Protein AF-A0A8T0B5G5-F1 (afdb_monomer_lite)

InterPro domains:
  IPR004965 Paralemmin [PF03285] (45-216)

Radius of gyration: 37.58 Å; chains: 1; bounding box: 89×84×124 Å

Foldseek 3Di:
DVVVVVVVVVVVVVVVVVVVVVVVVVVVVVVVVVVVVVVVVVVVVVVVVVVVVVVVVVVVVVVVVVVVVVVVVVVVVVVVVVVVVVPPDDPPPPPDDDDDDDDDDPPPPPDDDDDDDDDDPVVPPQDQKDKDWDWDQDPVVRDIATPAIDIDGRVVQVVAFDFQDDPPVDTDTHGDDPPDDDDPPPDHRDDPVNVVVSVCNHCVVVPPPPDDDDDDDDPDDPPDPDPDDDDDDPDDDDDDDDDDDDDDDDDDDDDDDDDDDDDDDD

pLDDT: mean 71.26, std 25.73, range [28.25, 98.62]

Secondary structure (DSSP, 8-state):
-HHHHHHHHHHHHHHHHHHHHHHHHHHHHHHHHHHHHHHHHHHHHHHHHHHHHHHHHHHHHHHHHHHHHHHHHHHHHHHHHHHHHGGG---------------------------------------SEEEEEEEEE-TTT--EEEEEEEEEEHHHHHHHEEEEEE-SS-EEEEEPPTT----TT-SPPPPHHHHHHHHHHHHHTTSS---S------------S---S-------------------------------------

Structure (mmCIF, N/CA/C/O backbone):
data_AF-A0A8T0B5G5-F1
#
_entry.id   AF-A0A8T0B5G5-F1
#
loop_
_atom_site.group_PDB
_atom_site.id
_atom_site.type_symbol
_atom_site.label_atom_id
_atom_site.label_alt_id
_atom_site.label_comp_id
_atom_site.label_asym_id
_atom_site.label_entity_id
_atom_site.label_seq_id
_atom_site.pdbx_PDB_ins_code
_atom_site.Cartn_x
_atom_site.Cartn_y
_atom_site.Cartn_z
_atom_site.occupancy
_atom_site.B_iso_or_equiv
_atom_site.auth_seq_id
_atom_site.auth_comp_id
_atom_site.auth_asym_id
_atom_site.auth_atom_id
_atom_site.pdbx_PDB_model_num
ATOM 1 N N . MET A 1 1 ? 42.776 5.129 -59.970 1.00 64.88 1 MET A N 1
ATOM 2 C CA . MET A 1 1 ? 41.960 6.334 -59.690 1.00 64.88 1 MET A CA 1
ATOM 3 C C . MET A 1 1 ? 40.662 5.960 -58.976 1.00 64.88 1 MET A C 1
ATOM 5 O O . MET A 1 1 ? 40.278 6.654 -58.053 1.00 64.88 1 MET A O 1
ATOM 9 N N . GLU A 1 2 ? 40.026 4.843 -59.334 1.00 85.31 2 GLU A N 1
ATOM 10 C CA . GLU A 1 2 ? 38.771 4.384 -58.715 1.00 85.31 2 GLU A CA 1
ATOM 11 C C . GLU A 1 2 ? 38.954 3.794 -57.298 1.00 85.31 2 GLU A C 1
ATOM 13 O O . GLU A 1 2 ? 38.209 4.125 -56.380 1.00 85.31 2 GLU A O 1
ATOM 18 N N . GLU A 1 3 ? 40.020 3.017 -57.064 1.00 90.75 3 GLU A N 1
ATOM 19 C CA . GLU A 1 3 ? 40.318 2.427 -55.743 1.00 90.75 3 GLU A CA 1
ATOM 20 C C . GLU A 1 3 ? 40.569 3.471 -54.639 1.00 90.75 3 GLU A C 1
ATOM 22 O O . GLU A 1 3 ? 40.224 3.259 -53.475 1.00 90.75 3 GLU A O 1
ATOM 27 N N . THR A 1 4 ? 41.155 4.618 -54.991 1.00 92.44 4 THR A N 1
ATOM 28 C CA . THR A 1 4 ? 41.458 5.698 -54.042 1.00 92.44 4 THR A CA 1
ATOM 29 C C . THR A 1 4 ? 40.204 6.445 -53.590 1.00 92.44 4 THR A C 1
ATOM 31 O O . THR A 1 4 ? 40.112 6.823 -52.422 1.00 92.44 4 THR A O 1
ATOM 34 N N . GLU A 1 5 ? 39.218 6.612 -54.476 1.00 94.06 5 GLU A N 1
ATOM 35 C CA . GLU A 1 5 ? 37.923 7.212 -54.123 1.00 94.06 5 GLU A CA 1
ATOM 36 C C . GLU A 1 5 ? 37.098 6.264 -53.247 1.00 94.06 5 GLU A C 1
ATOM 38 O O . GLU A 1 5 ? 36.570 6.684 -52.215 1.00 94.06 5 GLU A O 1
ATOM 43 N N . LEU A 1 6 ? 37.095 4.965 -53.568 1.00 95.81 6 LEU A N 1
ATOM 44 C CA . LEU A 1 6 ? 36.444 3.948 -52.738 1.00 95.81 6 LEU A CA 1
ATOM 45 C C . LEU A 1 6 ? 37.025 3.913 -51.313 1.00 95.81 6 LEU A C 1
ATOM 47 O O . LEU A 1 6 ? 36.293 3.805 -50.325 1.00 95.81 6 LEU A O 1
ATOM 51 N N . LEU A 1 7 ? 38.351 4.027 -51.180 1.00 96.00 7 LEU A N 1
ATOM 52 C CA . LEU A 1 7 ? 39.010 4.075 -49.874 1.00 96.00 7 LEU A CA 1
ATOM 53 C C . LEU A 1 7 ? 38.595 5.317 -49.070 1.00 96.00 7 LEU A C 1
ATOM 55 O O . LEU A 1 7 ? 38.336 5.217 -47.867 1.00 96.00 7 LEU A O 1
ATOM 59 N N . LYS A 1 8 ? 38.502 6.476 -49.728 1.00 95.69 8 LYS A N 1
ATOM 60 C CA . LYS A 1 8 ? 38.075 7.741 -49.115 1.00 95.69 8 LYS A CA 1
ATOM 61 C C . LYS A 1 8 ? 36.625 7.674 -48.635 1.00 95.69 8 LYS A C 1
ATOM 63 O O . LYS A 1 8 ? 36.342 8.062 -47.500 1.00 95.69 8 LYS A O 1
ATOM 68 N N . GLU A 1 9 ? 35.730 7.114 -49.444 1.00 96.69 9 GLU A N 1
ATOM 69 C CA . GLU A 1 9 ? 34.332 6.887 -49.069 1.00 96.69 9 GLU A CA 1
ATOM 70 C C . GLU A 1 9 ? 34.219 5.936 -47.868 1.00 96.69 9 GLU A C 1
ATOM 72 O O . GLU A 1 9 ? 33.521 6.232 -46.893 1.00 96.69 9 GLU A O 1
ATOM 77 N N . ARG A 1 10 ? 34.979 4.832 -47.866 1.00 97.19 10 ARG A N 1
ATOM 78 C CA . ARG A 1 10 ? 35.005 3.883 -46.743 1.00 97.19 10 ARG A CA 1
ATOM 79 C C . ARG A 1 10 ? 35.494 4.532 -45.446 1.00 97.19 10 ARG A C 1
ATOM 81 O O . ARG A 1 10 ? 34.918 4.281 -44.386 1.00 97.19 10 ARG A O 1
ATOM 88 N N . LEU A 1 11 ? 36.537 5.360 -45.505 1.00 97.50 11 LEU A N 1
ATOM 89 C CA . LEU A 1 11 ? 37.038 6.096 -44.339 1.00 97.50 11 LEU A CA 1
ATOM 90 C C . LEU A 1 11 ? 36.003 7.100 -43.815 1.00 97.50 11 LEU A C 1
ATOM 92 O O . LEU A 1 11 ? 35.791 7.192 -42.600 1.00 97.50 11 LEU A O 1
ATOM 96 N N . GLN A 1 12 ? 35.305 7.794 -44.715 1.00 97.56 12 GLN A N 1
ATOM 97 C CA . GLN A 1 12 ? 34.210 8.685 -44.342 1.00 97.56 12 GLN A CA 1
ATOM 98 C C . GLN A 1 12 ? 33.063 7.914 -43.673 1.00 97.56 12 GLN A C 1
ATOM 100 O O . GLN A 1 12 ? 32.570 8.333 -42.624 1.00 97.56 12 GLN A O 1
ATOM 105 N N . ALA A 1 13 ? 32.680 6.754 -44.212 1.00 97.88 13 ALA A N 1
ATOM 106 C CA . ALA A 1 13 ? 31.645 5.899 -43.637 1.00 97.88 13 ALA A CA 1
ATOM 107 C C . ALA A 1 13 ? 32.022 5.389 -42.235 1.00 97.88 13 ALA A C 1
ATOM 109 O O . ALA A 1 13 ? 31.185 5.395 -41.332 1.00 97.88 13 ALA A O 1
ATOM 110 N N . ILE A 1 14 ? 33.285 5.003 -42.015 1.00 97.88 14 ILE A N 1
ATOM 111 C CA . ILE A 1 14 ? 33.788 4.600 -40.689 1.00 97.88 14 ILE A CA 1
ATOM 112 C C . ILE A 1 14 ? 33.706 5.767 -39.700 1.00 97.88 14 ILE A C 1
ATOM 114 O O . ILE A 1 14 ? 33.282 5.579 -38.559 1.00 97.88 14 ILE A O 1
ATOM 118 N N . THR A 1 15 ? 34.078 6.968 -40.138 1.00 97.88 15 THR A N 1
ATOM 119 C CA . THR A 1 15 ? 34.041 8.176 -39.304 1.00 97.88 15 THR A CA 1
ATOM 120 C C . THR A 1 15 ? 32.605 8.533 -38.922 1.00 97.88 15 THR A C 1
ATOM 122 O O . THR A 1 15 ? 32.304 8.708 -37.742 1.00 97.88 15 THR A O 1
ATOM 125 N N . ASN A 1 16 ? 31.690 8.537 -39.896 1.00 97.94 16 ASN A N 1
ATOM 126 C CA . ASN A 1 16 ? 30.264 8.769 -39.663 1.00 97.94 16 ASN A CA 1
ATOM 127 C C . ASN A 1 16 ? 29.670 7.710 -38.723 1.00 97.94 16 ASN A C 1
ATOM 129 O O . ASN A 1 16 ? 28.929 8.047 -37.801 1.00 97.94 16 ASN A O 1
ATOM 133 N N . LYS A 1 17 ? 30.034 6.433 -38.907 1.00 98.06 17 LYS A N 1
ATOM 134 C CA . LYS A 1 17 ? 29.593 5.337 -38.036 1.00 98.06 17 LYS A CA 1
ATOM 135 C C . LYS A 1 17 ? 30.042 5.542 -36.589 1.00 98.06 17 LYS A C 1
ATOM 137 O O . LYS A 1 17 ? 29.235 5.334 -35.688 1.00 98.06 17 LYS A O 1
ATOM 142 N N . ARG A 1 18 ? 31.295 5.954 -36.360 1.00 97.62 18 ARG A N 1
ATOM 143 C CA . ARG A 1 18 ? 31.808 6.248 -35.009 1.00 97.62 18 ARG A CA 1
ATOM 144 C C . ARG A 1 18 ? 31.048 7.397 -34.358 1.00 97.62 18 ARG A C 1
ATOM 146 O O . ARG A 1 18 ? 30.589 7.245 -33.234 1.00 97.62 18 ARG A O 1
ATOM 153 N N . LYS A 1 19 ? 30.820 8.483 -35.099 1.00 98.00 19 LYS A N 1
ATOM 154 C CA . LYS A 1 19 ? 30.051 9.631 -34.605 1.00 98.00 19 LYS A CA 1
ATOM 155 C C . LYS A 1 19 ? 28.630 9.236 -34.186 1.00 98.00 19 LYS A C 1
ATOM 157 O O . LYS A 1 19 ? 28.195 9.570 -33.094 1.00 98.00 19 LYS A O 1
ATOM 162 N N . ILE A 1 20 ? 27.938 8.443 -35.010 1.00 98.06 20 ILE A N 1
ATOM 163 C CA . ILE A 1 20 ? 26.598 7.933 -34.675 1.00 98.06 20 ILE A CA 1
ATOM 164 C C . ILE A 1 20 ? 26.636 7.057 -33.413 1.00 98.06 20 ILE A C 1
ATOM 166 O O . ILE A 1 20 ? 25.729 7.127 -32.587 1.00 98.06 20 ILE A O 1
ATOM 170 N N . GLN A 1 21 ? 27.666 6.222 -33.247 1.00 97.75 21 GLN A N 1
ATOM 171 C CA . GLN A 1 21 ? 27.813 5.388 -32.051 1.00 97.75 21 GLN A CA 1
ATOM 172 C C . GLN A 1 21 ? 28.027 6.222 -30.782 1.00 97.75 21 GLN A C 1
ATOM 174 O O . GLN A 1 21 ? 27.406 5.918 -29.763 1.00 97.75 21 GLN A O 1
ATOM 179 N N . GLU A 1 22 ? 28.849 7.270 -30.848 1.00 97.62 22 GLU A N 1
ATOM 180 C CA . GLU A 1 22 ? 29.051 8.217 -29.745 1.00 97.62 22 GLU A CA 1
ATOM 181 C C . GLU A 1 22 ? 27.753 8.957 -29.400 1.00 97.62 22 GLU A C 1
ATOM 183 O O . GLU A 1 22 ? 27.360 8.982 -28.235 1.00 97.62 22 GLU A O 1
ATOM 188 N N . ASP A 1 23 ? 27.024 9.454 -30.403 1.00 98.00 23 ASP A N 1
ATOM 189 C CA . ASP A 1 23 ? 25.736 10.128 -30.197 1.00 98.00 23 ASP A CA 1
ATOM 190 C C . ASP A 1 23 ? 24.706 9.200 -29.526 1.00 98.00 23 ASP A C 1
ATOM 192 O O . ASP A 1 23 ? 23.961 9.621 -28.637 1.00 98.00 23 ASP A O 1
ATOM 196 N N . ILE A 1 24 ? 24.659 7.921 -29.918 1.00 98.19 24 ILE A N 1
ATOM 197 C CA . ILE A 1 24 ? 23.782 6.921 -29.287 1.00 98.19 24 ILE A CA 1
ATOM 198 C C . ILE A 1 24 ? 24.197 6.674 -27.834 1.00 98.19 24 ILE A C 1
ATOM 200 O O . ILE A 1 24 ? 23.328 6.589 -26.964 1.00 98.19 24 ILE A O 1
ATOM 204 N N . ALA A 1 25 ? 25.496 6.537 -27.559 1.00 98.00 25 ALA A N 1
ATOM 205 C CA . ALA A 1 25 ? 25.998 6.308 -26.207 1.00 98.00 25 ALA A CA 1
ATOM 206 C C . ALA A 1 25 ? 25.702 7.502 -25.287 1.00 98.00 25 ALA A C 1
ATOM 208 O O . ALA A 1 25 ? 25.183 7.303 -24.187 1.00 98.00 25 ALA A O 1
ATOM 209 N N . SER A 1 26 ? 25.934 8.729 -25.761 1.00 98.25 26 SER A N 1
ATOM 210 C CA . SER A 1 26 ? 25.613 9.950 -25.017 1.00 98.25 26 SER A CA 1
ATOM 211 C C . SER A 1 26 ? 24.118 10.066 -24.724 1.00 98.25 26 SER A C 1
ATOM 213 O O . SER A 1 26 ? 23.745 10.308 -23.578 1.00 98.25 26 SER A O 1
ATOM 215 N N . LYS A 1 27 ? 23.246 9.804 -25.709 1.00 98.38 27 LYS A N 1
ATOM 216 C CA . LYS A 1 27 ? 21.785 9.825 -25.495 1.00 98.38 27 LYS A CA 1
ATOM 217 C C . LYS A 1 27 ? 21.315 8.770 -24.496 1.00 98.38 27 LYS A C 1
ATOM 219 O O . LYS A 1 27 ? 20.414 9.034 -23.709 1.00 98.38 27 LYS A O 1
ATOM 224 N N . ARG A 1 28 ? 21.907 7.571 -24.511 1.00 98.00 28 ARG A N 1
ATOM 225 C CA . ARG A 1 28 ? 21.587 6.523 -23.523 1.00 98.00 28 ARG A CA 1
ATOM 226 C C . ARG A 1 28 ? 21.937 6.971 -22.108 1.00 98.00 28 ARG A C 1
ATOM 228 O O . ARG A 1 28 ? 21.103 6.854 -21.219 1.00 98.00 28 ARG A O 1
ATOM 235 N N . LEU A 1 29 ? 23.128 7.539 -21.928 1.00 98.25 29 LEU A N 1
ATOM 236 C CA . LEU A 1 29 ? 23.566 8.063 -20.637 1.00 98.25 29 LEU A CA 1
ATOM 237 C C . LEU A 1 29 ? 22.660 9.201 -20.139 1.00 98.25 29 LEU A C 1
ATOM 239 O O . LEU A 1 29 ? 22.362 9.286 -18.949 1.00 98.25 29 LEU A O 1
ATOM 243 N N . GLU A 1 30 ? 22.216 10.077 -21.039 1.00 98.31 30 GLU A N 1
ATOM 244 C CA . GLU A 1 30 ? 21.277 11.153 -20.716 1.00 98.31 30 GLU A CA 1
ATOM 245 C C . GLU A 1 30 ? 19.929 10.603 -20.228 1.00 98.31 30 GLU A C 1
ATOM 247 O O . GLU A 1 30 ? 19.476 10.983 -19.148 1.00 98.31 30 GLU A O 1
ATOM 252 N N . ILE A 1 31 ? 19.352 9.635 -20.948 1.00 98.44 31 ILE A N 1
ATOM 253 C CA . ILE A 1 31 ? 18.102 8.963 -20.557 1.00 98.44 31 ILE A CA 1
ATOM 254 C C . ILE A 1 31 ? 18.236 8.299 -19.181 1.00 98.44 31 ILE A C 1
ATOM 256 O O . ILE A 1 31 ? 17.345 8.435 -18.340 1.00 98.44 31 ILE A O 1
ATOM 260 N N . ASP A 1 32 ? 19.342 7.599 -18.926 1.00 98.00 32 ASP A N 1
ATOM 261 C CA . ASP A 1 32 ? 19.572 6.933 -17.642 1.00 98.00 32 ASP A CA 1
ATOM 262 C C . ASP A 1 32 ? 19.671 7.947 -16.489 1.00 98.00 32 ASP A C 1
ATOM 264 O O . ASP A 1 32 ? 19.087 7.741 -15.420 1.00 98.00 32 ASP A O 1
ATOM 268 N N . ASN A 1 33 ? 20.332 9.085 -16.720 1.00 98.25 33 ASN A N 1
ATOM 269 C CA . ASN A 1 33 ? 20.415 10.174 -15.747 1.00 98.25 33 ASN A CA 1
ATOM 270 C C . ASN A 1 33 ? 19.055 10.829 -15.478 1.00 98.25 33 ASN A C 1
ATOM 272 O O . ASN A 1 33 ? 18.728 11.119 -14.325 1.00 98.25 33 ASN A O 1
ATOM 276 N N . GLU A 1 34 ? 18.251 11.078 -16.511 1.00 98.44 34 GLU A N 1
ATOM 277 C CA . GLU A 1 34 ? 16.899 11.621 -16.347 1.00 98.44 34 GLU A CA 1
ATOM 278 C C . GLU A 1 34 ? 15.993 10.652 -15.592 1.00 98.44 34 GLU A C 1
ATOM 280 O O . GLU A 1 34 ? 15.292 11.054 -14.660 1.00 98.44 34 GLU A O 1
ATOM 285 N N . LYS A 1 35 ? 16.061 9.361 -15.925 1.00 98.25 35 LYS A N 1
ATOM 286 C CA . LYS A 1 35 ? 15.318 8.312 -15.227 1.00 98.25 35 LYS A CA 1
ATOM 287 C C . LYS A 1 35 ? 15.688 8.255 -13.746 1.00 98.25 35 LYS A C 1
ATOM 289 O O . LYS A 1 35 ? 14.794 8.182 -12.901 1.00 98.25 35 LYS A O 1
ATOM 294 N N . LEU A 1 36 ? 16.979 8.341 -13.423 1.00 98.44 36 LEU A N 1
ATOM 295 C CA . LEU A 1 36 ? 17.449 8.388 -12.039 1.00 98.44 36 LEU A CA 1
ATOM 296 C C . LEU A 1 36 ? 16.927 9.631 -11.304 1.00 98.44 36 LEU A C 1
ATOM 298 O O . LEU A 1 36 ? 16.430 9.515 -10.185 1.00 98.44 36 LEU A O 1
ATOM 302 N N . LYS A 1 37 ? 16.975 10.810 -11.935 1.00 98.44 37 LYS A N 1
ATOM 303 C CA . LYS A 1 37 ? 16.438 12.054 -11.353 1.00 98.44 37 LYS A CA 1
ATOM 304 C C . LYS A 1 37 ? 14.936 11.964 -11.089 1.00 98.44 37 LYS A C 1
ATOM 306 O O . LYS A 1 37 ? 14.476 12.390 -10.032 1.00 98.44 37 LYS A O 1
ATOM 311 N N . LEU A 1 38 ? 14.167 11.407 -12.026 1.00 98.44 38 LEU A N 1
ATOM 312 C CA . LEU A 1 38 ? 12.726 11.210 -11.853 1.00 98.44 38 LEU A CA 1
ATOM 313 C C . LEU A 1 38 ? 12.425 10.268 -10.685 1.00 98.44 38 LEU A C 1
ATOM 315 O O . LEU A 1 38 ? 11.533 10.562 -9.890 1.00 98.44 38 LEU A O 1
ATOM 319 N N . GLN A 1 39 ? 13.192 9.184 -10.549 1.00 98.38 39 GLN A N 1
ATOM 320 C CA . GLN A 1 39 ? 13.061 8.268 -9.418 1.00 98.38 39 GLN A CA 1
ATOM 321 C C . GLN A 1 39 ? 13.355 8.979 -8.090 1.00 98.38 39 GLN A C 1
ATOM 323 O O . GLN A 1 39 ? 12.521 8.954 -7.192 1.00 98.38 39 GLN A O 1
ATOM 328 N N . GLN A 1 40 ? 14.468 9.713 -8.001 1.00 98.44 40 GLN A N 1
ATOM 329 C CA . GLN A 1 40 ? 14.822 10.483 -6.803 1.00 98.44 40 GLN A CA 1
ATOM 330 C C . GLN A 1 40 ? 13.748 11.512 -6.423 1.00 98.44 40 GLN A C 1
ATOM 332 O O . GLN A 1 40 ? 13.454 11.702 -5.245 1.00 98.44 40 GLN A O 1
ATOM 337 N N . LEU A 1 41 ? 13.143 12.183 -7.409 1.00 98.56 41 LEU A N 1
ATOM 338 C CA . LEU A 1 41 ? 12.051 13.126 -7.164 1.00 98.56 41 LEU A CA 1
ATOM 339 C C . LEU A 1 41 ? 10.784 12.436 -6.659 1.00 98.56 41 LEU A C 1
ATOM 341 O O . LEU A 1 41 ? 10.087 13.004 -5.816 1.00 98.56 41 LEU A O 1
ATOM 345 N N . LYS A 1 42 ? 10.470 11.245 -7.176 1.00 98.56 42 LYS A N 1
ATOM 346 C CA . LYS A 1 42 ? 9.339 10.443 -6.705 1.00 98.56 42 LYS A CA 1
ATOM 347 C C . LYS A 1 42 ? 9.552 10.035 -5.248 1.00 98.56 42 LYS A C 1
ATOM 349 O O . LYS A 1 42 ? 8.699 10.345 -4.419 1.00 98.56 42 LYS A O 1
ATOM 354 N N . ASP A 1 43 ? 10.705 9.447 -4.946 1.00 98.38 43 ASP A N 1
ATOM 355 C CA . ASP A 1 43 ? 11.045 8.975 -3.600 1.00 98.38 43 ASP A CA 1
ATOM 356 C C . ASP A 1 43 ? 11.051 10.142 -2.605 1.00 98.38 43 ASP A C 1
ATOM 358 O O . ASP A 1 43 ? 10.485 10.050 -1.520 1.00 98.38 43 ASP A O 1
ATOM 362 N N . ARG A 1 44 ? 11.593 11.302 -3.001 1.00 98.31 44 ARG A N 1
ATOM 363 C CA . ARG A 1 44 ? 11.586 12.509 -2.163 1.00 98.31 44 ARG A CA 1
ATOM 364 C C . ARG A 1 44 ? 10.174 12.986 -1.814 1.00 98.31 44 ARG A C 1
ATOM 366 O O . ARG A 1 44 ? 9.941 13.390 -0.679 1.00 98.31 44 ARG A O 1
ATOM 373 N N . LYS A 1 45 ? 9.243 12.962 -2.773 1.00 98.44 45 LYS A N 1
ATOM 374 C CA . LYS A 1 45 ? 7.843 13.349 -2.527 1.00 98.44 45 LYS A CA 1
ATOM 375 C C . LYS A 1 45 ? 7.119 12.349 -1.630 1.00 98.44 45 LYS A C 1
ATOM 377 O O . LYS A 1 45 ? 6.274 12.757 -0.839 1.00 98.44 45 LYS A O 1
ATOM 382 N N . GLU A 1 46 ? 7.426 11.065 -1.778 1.00 98.44 46 GLU A N 1
ATOM 383 C CA . GLU A 1 46 ? 6.877 10.001 -0.936 1.00 98.44 46 GLU A CA 1
ATOM 384 C C . GLU A 1 46 ? 7.352 10.150 0.512 1.00 98.44 46 GLU A C 1
ATOM 386 O O . GLU A 1 46 ? 6.522 10.185 1.417 1.00 98.44 46 GLU A O 1
ATOM 391 N N . ILE A 1 47 ? 8.654 10.372 0.721 1.00 98.50 47 ILE A N 1
ATOM 392 C CA . ILE A 1 47 ? 9.229 10.655 2.044 1.00 98.50 47 ILE A CA 1
ATOM 393 C C . ILE A 1 47 ? 8.552 11.874 2.681 1.00 98.50 47 ILE A C 1
ATOM 395 O O . ILE A 1 47 ? 8.066 11.785 3.802 1.00 98.50 47 ILE A O 1
ATOM 399 N N . GLU A 1 48 ? 8.433 12.989 1.954 1.00 98.50 48 GLU A N 1
ATOM 400 C CA . GLU A 1 48 ? 7.784 14.204 2.470 1.00 98.50 48 GLU A CA 1
ATOM 401 C C . GLU A 1 48 ? 6.303 13.978 2.837 1.00 98.50 48 GLU A C 1
ATOM 403 O O . GLU A 1 48 ? 5.767 14.616 3.746 1.00 98.50 48 GLU A O 1
ATOM 408 N N . ALA A 1 49 ? 5.605 13.091 2.121 1.00 98.56 49 ALA A N 1
ATOM 409 C CA . ALA A 1 49 ? 4.233 12.726 2.454 1.00 98.56 49 ALA A CA 1
ATOM 410 C C . ALA A 1 49 ? 4.156 11.908 3.747 1.00 98.56 49 ALA A C 1
ATOM 412 O O . ALA A 1 49 ? 3.337 12.240 4.606 1.00 98.56 49 ALA A O 1
ATOM 413 N N . LEU A 1 50 ? 5.032 10.913 3.897 1.00 98.62 50 LEU A N 1
ATOM 414 C CA . LEU A 1 50 ? 5.122 10.083 5.098 1.00 98.62 50 LEU A CA 1
ATOM 415 C C . LEU A 1 50 ? 5.517 10.910 6.326 1.00 98.62 50 LEU A C 1
ATOM 417 O O . LEU A 1 50 ? 4.877 10.804 7.364 1.00 98.62 50 LEU A O 1
ATOM 421 N N . GLU A 1 51 ? 6.487 11.817 6.204 1.00 98.12 51 GLU A N 1
ATOM 422 C CA . GLU A 1 51 ? 6.892 12.712 7.299 1.00 98.12 51 GLU A CA 1
ATOM 423 C C . GLU A 1 51 ? 5.731 13.591 7.799 1.00 98.12 51 GLU A C 1
ATOM 425 O O . GLU A 1 51 ? 5.590 13.840 8.999 1.00 98.12 51 GLU A O 1
ATOM 430 N N . ARG A 1 52 ? 4.862 14.053 6.888 1.00 98.56 52 ARG A N 1
ATOM 431 C CA . ARG A 1 52 ? 3.648 14.796 7.258 1.00 98.56 52 ARG A CA 1
ATOM 432 C C . ARG A 1 52 ? 2.615 13.916 7.954 1.00 98.56 52 ARG A C 1
ATOM 434 O O . ARG A 1 52 ? 1.938 14.397 8.863 1.00 98.56 52 ARG A O 1
ATOM 441 N N . GLU A 1 53 ? 2.466 12.671 7.519 1.00 98.38 53 GLU A N 1
ATOM 442 C CA . GLU A 1 53 ? 1.558 11.709 8.142 1.00 98.38 53 GLU A CA 1
ATOM 443 C C . GLU A 1 53 ? 2.014 11.353 9.562 1.00 98.38 53 GLU A C 1
ATOM 445 O O . GLU A 1 53 ? 1.218 11.475 10.493 1.00 98.38 53 GLU A O 1
ATOM 450 N N . GLU A 1 54 ? 3.301 11.057 9.754 1.00 97.88 54 GLU A N 1
ATOM 451 C CA . GLU A 1 54 ? 3.927 10.810 11.062 1.00 97.88 54 GLU A CA 1
ATOM 452 C C . GLU A 1 54 ? 3.695 11.969 12.041 1.00 97.88 54 GLU A C 1
ATOM 454 O O . GLU A 1 54 ? 3.286 11.770 13.188 1.00 97.88 54 GLU A O 1
ATOM 459 N N . LEU A 1 55 ? 3.864 13.214 11.581 1.00 98.12 55 LEU A N 1
ATOM 460 C CA . LEU A 1 55 ? 3.577 14.396 12.400 1.00 98.12 55 LEU A CA 1
ATOM 461 C C . LEU A 1 55 ? 2.105 14.454 12.844 1.00 98.12 55 LEU A C 1
ATOM 463 O O . LEU A 1 55 ? 1.790 14.845 13.975 1.00 98.12 55 LEU A O 1
ATOM 467 N N . ASN A 1 56 ? 1.190 14.075 11.954 1.00 98.00 56 ASN A N 1
ATOM 468 C CA . ASN A 1 56 ? -0.240 14.086 12.228 1.00 98.00 56 ASN A CA 1
ATOM 469 C C . ASN A 1 56 ? -0.629 12.966 13.208 1.00 98.00 56 ASN A C 1
ATOM 471 O O . ASN A 1 56 ? -1.406 13.198 14.139 1.00 98.00 56 ASN A O 1
ATOM 475 N N . ILE A 1 57 ? -0.032 11.780 13.048 1.00 98.38 57 ILE A N 1
ATOM 476 C CA . ILE A 1 57 ? -0.173 10.651 13.975 1.00 98.38 57 ILE A CA 1
ATOM 477 C C . ILE A 1 57 ? 0.327 11.051 15.362 1.00 98.38 57 ILE A C 1
ATOM 479 O O . ILE A 1 57 ? -0.423 10.908 16.325 1.00 98.38 57 ILE A O 1
ATOM 483 N N . SER A 1 58 ? 1.522 11.638 15.467 1.00 98.12 58 SER A N 1
ATOM 484 C CA . SER A 1 58 ? 2.087 12.091 16.746 1.00 98.12 58 SER A CA 1
ATOM 485 C C . SER A 1 58 ? 1.197 13.133 17.439 1.00 98.12 58 SER A C 1
ATOM 487 O O . SER A 1 58 ? 0.978 13.086 18.652 1.00 98.12 58 SER A O 1
ATOM 489 N N . THR A 1 59 ? 0.597 14.043 16.665 1.00 98.25 59 THR A N 1
ATOM 490 C CA . THR A 1 59 ? -0.375 15.013 17.192 1.00 98.25 59 THR A CA 1
ATOM 491 C C . THR A 1 59 ? -1.614 14.311 17.756 1.00 98.25 59 THR A C 1
ATOM 493 O O . THR A 1 59 ? -2.063 14.624 18.863 1.00 98.25 59 THR A O 1
ATOM 496 N N . ASN A 1 60 ? -2.165 13.343 17.019 1.00 98.06 60 ASN A N 1
ATOM 497 C CA . ASN A 1 60 ? -3.329 12.573 17.453 1.00 98.06 60 ASN A CA 1
ATOM 498 C C . ASN A 1 60 ? -3.025 11.707 18.687 1.00 98.06 60 ASN A C 1
ATOM 500 O O . ASN A 1 60 ? -3.810 11.682 19.635 1.00 98.06 60 ASN A O 1
ATOM 504 N N . GLU A 1 61 ? -1.867 11.054 18.715 1.00 98.00 61 GLU A N 1
ATOM 505 C CA . GLU A 1 61 ? -1.385 10.288 19.862 1.00 98.00 61 GLU A CA 1
ATOM 506 C C . GLU A 1 61 ? -1.327 11.165 21.118 1.00 98.00 61 GLU A C 1
ATOM 508 O O . GLU A 1 61 ? -1.886 10.801 22.156 1.00 98.00 61 GLU A O 1
ATOM 513 N N . GLY A 1 62 ? -0.761 12.371 21.014 1.00 97.75 62 GLY A N 1
ATOM 514 C CA . GLY A 1 62 ? -0.734 13.330 22.118 1.00 97.75 62 GLY A CA 1
ATOM 515 C C . GLY A 1 62 ? -2.130 13.690 22.645 1.00 97.75 62 GLY A C 1
ATOM 516 O O . GLY A 1 62 ? -2.334 13.777 23.860 1.00 97.75 62 GLY A O 1
ATOM 517 N N . LEU A 1 63 ? -3.120 13.847 21.759 1.00 98.19 63 LEU A N 1
ATOM 518 C CA . LEU A 1 63 ? -4.512 14.100 22.151 1.00 98.19 63 LEU A CA 1
ATOM 519 C C . LEU A 1 63 ? -5.145 12.899 22.861 1.00 98.19 63 LEU A C 1
ATOM 521 O O . LEU A 1 63 ? -5.860 13.081 23.853 1.00 98.19 63 LEU A O 1
ATOM 525 N N . ILE A 1 64 ? -4.886 11.682 22.380 1.00 98.19 64 ILE A N 1
ATOM 526 C CA . ILE A 1 64 ? -5.365 10.445 23.006 1.00 98.19 64 ILE A CA 1
ATOM 527 C C . ILE A 1 64 ? -4.750 10.302 24.401 1.00 98.19 64 ILE A C 1
ATOM 529 O O . ILE A 1 64 ? -5.489 10.131 25.371 1.00 98.19 64 ILE A O 1
ATOM 533 N N . LEU A 1 65 ? -3.431 10.471 24.533 1.00 97.94 65 LEU A N 1
ATOM 534 C CA . LEU A 1 65 ? -2.730 10.425 25.820 1.00 97.94 65 LEU A CA 1
ATOM 535 C C . LEU A 1 65 ? -3.265 11.475 26.800 1.00 97.94 65 LEU A C 1
ATOM 537 O O . LEU A 1 65 ? -3.510 11.170 27.970 1.00 97.94 65 LEU A O 1
ATOM 541 N N . HIS A 1 66 ? -3.513 12.701 26.331 1.00 97.69 66 HIS A N 1
ATOM 542 C CA . HIS A 1 66 ? -4.112 13.751 27.154 1.00 97.69 66 HIS A CA 1
ATOM 543 C C . HIS A 1 66 ? -5.507 13.354 27.668 1.00 97.69 66 HIS A C 1
ATOM 545 O O . HIS A 1 66 ? -5.804 13.531 28.853 1.00 97.69 66 HIS A O 1
ATOM 551 N N . ARG A 1 67 ? -6.362 12.794 26.801 1.00 97.25 67 ARG A N 1
ATOM 552 C CA . ARG A 1 67 ? -7.706 12.320 27.178 1.00 97.25 67 ARG A CA 1
ATOM 553 C C . ARG A 1 67 ? -7.646 11.166 28.174 1.00 97.25 67 ARG A C 1
ATOM 555 O O . ARG A 1 67 ? -8.360 11.205 29.173 1.00 97.25 67 ARG A O 1
ATOM 562 N N . LEU A 1 68 ? -6.775 10.184 27.943 1.00 96.88 68 LEU A N 1
ATOM 563 C CA . LEU A 1 68 ? -6.581 9.054 28.854 1.00 96.88 68 LEU A CA 1
ATOM 564 C C . LEU A 1 68 ? -6.140 9.532 30.240 1.00 96.88 68 LEU A C 1
ATOM 566 O O . LEU A 1 68 ? -6.744 9.149 31.240 1.00 96.88 68 LEU A O 1
ATOM 570 N N . LYS A 1 69 ? -5.182 10.463 30.302 1.00 95.56 69 LYS A N 1
ATOM 571 C CA . LYS A 1 69 ? -4.727 11.063 31.563 1.00 95.56 69 LYS A CA 1
ATOM 572 C C . LYS A 1 69 ? -5.834 11.833 32.291 1.00 95.56 69 LYS A C 1
ATOM 574 O O . LYS A 1 69 ? -5.854 11.867 33.520 1.00 95.56 69 LYS A O 1
ATOM 579 N N . ALA A 1 70 ? -6.747 12.476 31.564 1.00 93.75 70 ALA A N 1
ATOM 580 C CA . ALA A 1 70 ? -7.899 13.147 32.166 1.00 93.75 70 ALA A CA 1
ATOM 581 C C . ALA A 1 70 ? -8.905 12.143 32.764 1.00 93.75 70 ALA A C 1
ATOM 583 O O . ALA A 1 70 ? -9.387 12.355 33.877 1.00 93.75 70 ALA A O 1
ATOM 584 N N . ILE A 1 71 ? -9.173 11.032 32.068 1.00 93.94 71 ILE A N 1
ATOM 585 C CA . ILE A 1 71 ? -10.058 9.955 32.549 1.00 93.94 71 ILE A CA 1
ATOM 586 C C . ILE A 1 71 ? -9.455 9.244 33.769 1.00 93.94 71 ILE A C 1
ATOM 588 O O . ILE A 1 71 ? -10.170 8.963 34.732 1.00 93.94 71 ILE A O 1
ATOM 592 N N . GLU A 1 72 ? -8.145 8.992 33.769 1.00 86.88 72 GLU A N 1
ATOM 593 C CA . GLU A 1 72 ? -7.440 8.379 34.900 1.00 86.88 72 GLU A CA 1
ATOM 594 C C . GLU A 1 72 ? -7.557 9.235 36.169 1.00 86.88 72 GLU A C 1
ATOM 596 O O . GLU A 1 72 ? -7.925 8.724 37.227 1.00 86.88 72 GLU A O 1
ATOM 601 N N . LYS A 1 73 ? -7.348 10.555 36.052 1.00 86.06 73 LYS A N 1
ATOM 602 C CA . LYS A 1 73 ? -7.557 11.497 37.164 1.00 86.06 73 LYS A CA 1
ATOM 603 C C . LYS A 1 73 ? -8.993 11.448 37.692 1.00 86.06 73 LYS A C 1
ATOM 605 O O . LYS A 1 73 ? -9.192 11.327 38.894 1.00 86.06 73 LYS A O 1
ATOM 610 N N . SER A 1 74 ? -9.985 11.466 36.800 1.00 90.62 74 SER A N 1
ATOM 611 C CA . SER A 1 74 ? -11.397 11.375 37.194 1.00 90.62 74 SER A CA 1
ATOM 612 C C . SER A 1 74 ? -11.730 10.049 37.886 1.00 90.62 74 SER A C 1
ATOM 614 O O . SER A 1 74 ? -12.535 10.029 38.814 1.00 90.62 74 SER A O 1
ATOM 616 N N . THR A 1 75 ? -11.132 8.940 37.451 1.00 85.56 75 THR A N 1
ATOM 617 C CA . THR A 1 75 ? -11.358 7.622 38.063 1.00 85.56 75 THR A CA 1
ATOM 618 C C . THR A 1 75 ? -10.716 7.548 39.447 1.00 85.56 75 THR A C 1
ATOM 620 O O . THR A 1 75 ? -11.322 7.002 40.367 1.00 85.56 75 THR A O 1
ATOM 623 N N . ALA A 1 76 ? -9.536 8.153 39.628 1.00 86.75 76 ALA A N 1
ATOM 624 C CA . ALA A 1 76 ? -8.901 8.275 40.938 1.00 86.75 76 ALA A CA 1
ATOM 625 C C . ALA A 1 76 ? -9.799 9.023 41.942 1.00 86.75 76 ALA A C 1
ATOM 627 O O . ALA A 1 76 ? -9.931 8.580 43.085 1.00 86.75 76 ALA A O 1
ATOM 628 N N . ASP A 1 77 ? -10.478 10.088 41.504 1.00 86.12 77 ASP A N 1
ATOM 629 C CA . ASP A 1 77 ? -11.431 10.831 42.337 1.00 86.12 77 ASP A CA 1
ATOM 630 C C . ASP A 1 77 ? -12.676 9.999 42.689 1.00 86.12 77 ASP A C 1
ATOM 632 O O . ASP A 1 77 ? -13.113 10.010 43.840 1.00 86.12 77 ASP A O 1
ATOM 636 N N . ILE A 1 78 ? -13.211 9.213 41.744 1.00 86.44 78 ILE A N 1
ATOM 637 C CA . ILE A 1 78 ? -14.332 8.286 41.998 1.00 86.44 78 ILE A CA 1
ATOM 638 C C . ILE A 1 78 ? -13.932 7.209 43.015 1.00 86.44 78 ILE A C 1
ATOM 640 O O . ILE A 1 78 ? -14.667 6.960 43.969 1.00 86.44 78 ILE A O 1
ATOM 644 N N . ILE A 1 79 ? -12.762 6.585 42.843 1.00 85.25 79 ILE A N 1
ATOM 645 C CA . ILE A 1 79 ? -12.240 5.566 43.767 1.00 85.25 79 ILE A CA 1
ATOM 646 C C . ILE A 1 79 ? -12.048 6.168 45.162 1.00 85.25 79 ILE A C 1
ATOM 648 O O . ILE A 1 79 ? -12.417 5.552 46.163 1.00 85.25 79 ILE A O 1
ATOM 652 N N . LYS A 1 80 ? -11.499 7.383 45.242 1.00 89.00 80 LYS A N 1
ATOM 653 C CA . LYS A 1 80 ? -11.320 8.097 46.506 1.00 89.00 80 LYS A CA 1
ATOM 654 C C . LYS A 1 80 ? -12.661 8.388 47.184 1.00 89.00 80 LYS A C 1
ATOM 656 O O . LYS A 1 80 ? -12.823 8.029 48.347 1.00 89.00 80 LYS A O 1
ATOM 661 N N . ALA A 1 81 ? -13.623 8.960 46.462 1.00 84.00 81 ALA A N 1
ATOM 662 C CA . ALA A 1 81 ? -14.950 9.269 46.990 1.00 84.00 81 ALA A CA 1
ATOM 663 C C . ALA A 1 81 ? -15.706 8.007 47.439 1.00 84.00 81 ALA A C 1
ATOM 665 O O . ALA A 1 81 ? -16.369 8.013 48.476 1.00 84.00 81 ALA A O 1
ATOM 666 N N . ALA A 1 82 ? -15.587 6.902 46.700 1.00 83.12 82 ALA A N 1
ATOM 667 C CA . ALA A 1 82 ? -16.157 5.621 47.101 1.00 83.12 82 ALA A CA 1
ATOM 668 C C . ALA A 1 82 ? -15.521 5.121 48.410 1.00 83.12 82 ALA A C 1
ATOM 670 O O . ALA A 1 82 ? -16.230 4.820 49.365 1.00 83.12 82 ALA A O 1
ATOM 671 N N . ASN A 1 83 ? -14.189 5.111 48.497 1.00 80.00 83 ASN A N 1
ATOM 672 C CA . ASN A 1 83 ? -13.470 4.668 49.695 1.00 80.00 83 ASN A CA 1
ATOM 673 C C . ASN A 1 83 ? -13.734 5.552 50.925 1.00 80.00 83 ASN A C 1
ATOM 675 O O . ASN A 1 83 ? -13.714 5.051 52.047 1.00 80.00 83 ASN A O 1
ATOM 679 N N . GLU A 1 84 ? -13.979 6.849 50.740 1.00 78.56 84 GLU A N 1
ATOM 680 C CA . GLU A 1 84 ? -14.409 7.750 51.815 1.00 78.56 84 GLU A CA 1
ATOM 681 C C . GLU A 1 84 ? -15.833 7.425 52.297 1.00 78.56 84 GLU A C 1
ATOM 683 O O . GLU A 1 84 ? -16.059 7.388 53.504 1.00 78.56 84 GLU A O 1
ATOM 688 N N . ASN A 1 85 ? -16.760 7.086 51.391 1.00 64.88 85 ASN A N 1
ATOM 689 C CA . ASN A 1 85 ? -18.120 6.652 51.747 1.00 64.88 85 ASN A CA 1
ATOM 690 C C . ASN A 1 85 ? -18.159 5.286 52.461 1.00 64.88 85 ASN A C 1
ATOM 692 O O . ASN A 1 85 ? -19.020 5.062 53.308 1.00 64.88 85 ASN A O 1
ATOM 696 N N . PHE A 1 86 ? -17.215 4.381 52.182 1.00 61.34 86 PHE A N 1
ATOM 697 C CA . PHE A 1 86 ? -17.133 3.075 52.856 1.00 61.34 86 PHE A CA 1
ATOM 698 C C . PHE A 1 86 ? -16.442 3.111 54.232 1.00 61.34 86 PHE A C 1
ATOM 700 O O . PHE A 1 86 ? -16.377 2.083 54.906 1.0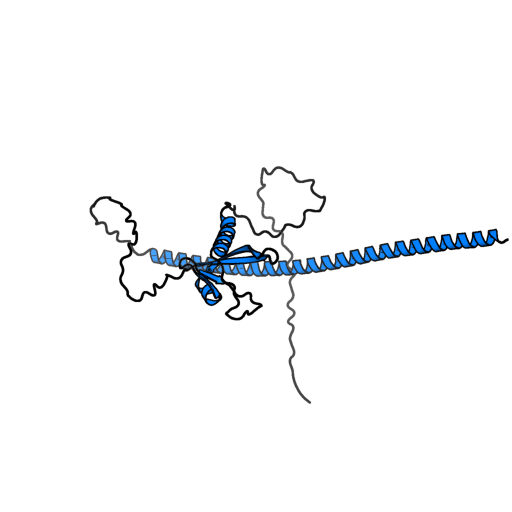0 61.34 86 PHE A O 1
ATOM 707 N N . LYS A 1 87 ? -15.931 4.263 54.696 1.00 60.56 87 LYS A N 1
ATOM 708 C CA . LYS A 1 87 ? -15.276 4.376 56.017 1.00 60.56 87 LYS A CA 1
ATOM 709 C C . LYS A 1 87 ? -16.239 4.515 57.204 1.00 60.56 87 LYS A C 1
ATOM 711 O O . LYS A 1 87 ? -15.763 4.596 58.336 1.00 60.56 87 LYS A O 1
ATOM 716 N N . SER A 1 88 ? -17.557 4.516 56.995 1.00 61.00 88 SER A N 1
ATOM 717 C CA . SER A 1 88 ? -18.525 4.800 58.065 1.00 61.00 88 SER A CA 1
ATOM 718 C C . SER A 1 88 ? -19.763 3.899 58.103 1.00 61.00 88 SER A C 1
ATOM 720 O O . SER A 1 88 ? -20.838 4.381 58.435 1.00 61.00 88 SER A O 1
ATOM 722 N N . GLU A 1 89 ? -19.618 2.591 57.876 1.00 55.25 89 GLU A N 1
ATOM 723 C CA . GLU A 1 89 ? -20.567 1.618 58.438 1.00 55.25 89 GLU A CA 1
ATOM 724 C C . GLU A 1 89 ? -19.823 0.403 59.015 1.00 55.25 89 GLU A C 1
ATOM 726 O O . GLU A 1 89 ? -19.135 -0.311 58.280 1.00 55.25 89 GLU A O 1
ATOM 731 N N . PRO A 1 90 ? -19.919 0.141 60.333 1.00 52.25 90 PRO A N 1
ATOM 732 C CA . PRO A 1 90 ? -19.441 -1.111 60.887 1.00 52.25 90 PRO A CA 1
ATOM 733 C C . PRO A 1 90 ? -20.315 -2.232 60.326 1.00 52.25 90 PRO A C 1
ATOM 735 O O . PRO A 1 90 ? -21.517 -2.284 60.580 1.00 52.25 90 PRO A O 1
ATOM 738 N N . ILE A 1 91 ? -19.701 -3.141 59.571 1.00 58.06 91 ILE A N 1
ATOM 739 C CA . ILE A 1 91 ? -20.324 -4.401 59.170 1.00 58.06 91 ILE A CA 1
ATOM 740 C C . ILE A 1 91 ? -20.768 -5.104 60.460 1.00 58.06 91 ILE A C 1
ATOM 742 O O . ILE A 1 91 ? -19.930 -5.611 61.209 1.00 58.06 91 ILE A O 1
ATOM 746 N N . GLN A 1 92 ? -22.074 -5.132 60.746 1.00 54.38 92 GLN A N 1
ATOM 747 C CA . GLN A 1 92 ? -22.613 -6.040 61.752 1.00 54.38 92 GLN A CA 1
ATOM 748 C C . GLN A 1 92 ? -22.466 -7.460 61.209 1.00 54.38 92 GLN A C 1
ATOM 750 O O . GLN A 1 92 ? -23.290 -7.957 60.444 1.00 54.38 92 GLN A O 1
ATOM 755 N N . VAL A 1 93 ? -21.365 -8.100 61.592 1.00 48.91 93 VAL A N 1
ATOM 756 C CA . VAL A 1 93 ? -21.159 -9.533 61.425 1.00 48.91 93 VAL A CA 1
ATOM 757 C C . VAL A 1 93 ? -22.229 -10.233 62.259 1.00 48.91 93 VAL A C 1
ATOM 759 O O . VAL A 1 93 ? -22.139 -10.293 63.484 1.00 48.91 93 VAL A O 1
ATOM 762 N N . TYR A 1 94 ? -23.264 -10.742 61.594 1.00 42.69 94 TYR A N 1
ATOM 763 C CA . TYR A 1 94 ? -24.234 -11.645 62.199 1.00 42.69 94 TYR A CA 1
ATOM 764 C C . TYR A 1 94 ? -23.525 -12.969 62.520 1.00 42.69 94 TYR A C 1
ATOM 766 O O . TYR A 1 94 ? -23.474 -13.891 61.707 1.00 42.69 94 TYR A O 1
ATOM 774 N N . SER A 1 95 ? -22.918 -13.050 63.703 1.00 52.81 95 SER A N 1
ATOM 775 C CA . SER A 1 95 ? -22.508 -14.321 64.299 1.00 52.81 95 SER A CA 1
ATOM 776 C C . SER A 1 95 ? -23.760 -15.048 64.775 1.00 52.81 95 SER A C 1
ATOM 778 O O . SER A 1 95 ? -24.323 -14.696 65.809 1.00 52.81 95 SER A O 1
ATOM 780 N N . GLY A 1 96 ? -24.196 -16.063 64.029 1.00 48.25 96 GLY A N 1
ATOM 781 C CA . GLY A 1 96 ? -25.314 -16.895 64.463 1.00 48.25 96 GLY A CA 1
ATOM 782 C C . GLY A 1 96 ? -25.840 -17.883 63.431 1.00 48.25 96 GLY A C 1
ATOM 783 O O . GLY A 1 96 ? -27.013 -17.816 63.088 1.00 48.25 96 GLY A O 1
ATOM 784 N N . ILE A 1 97 ? -25.023 -18.832 62.969 1.00 47.09 97 ILE A N 1
ATOM 785 C CA . ILE A 1 97 ? -25.555 -20.106 62.457 1.00 47.09 97 ILE A CA 1
ATOM 786 C C . ILE A 1 97 ? -24.763 -21.236 63.126 1.00 47.09 97 ILE A C 1
ATOM 788 O O . ILE A 1 97 ? -23.555 -2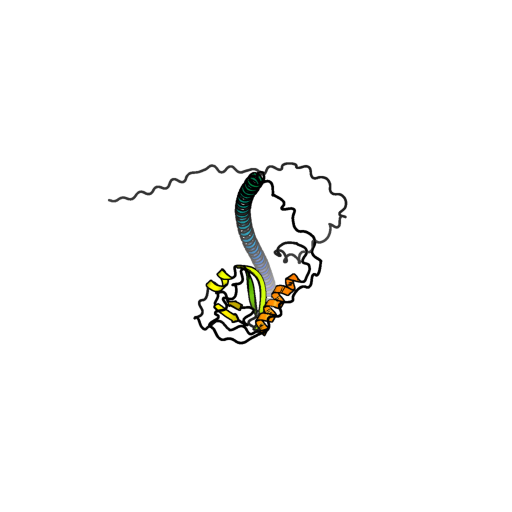1.329 62.892 1.00 47.09 97 ILE A O 1
ATOM 792 N N . PRO A 1 98 ? -25.387 -22.070 63.982 1.00 47.69 98 PRO A N 1
ATOM 793 C CA . PRO A 1 98 ? -24.750 -23.275 64.471 1.00 47.69 98 PRO A CA 1
ATOM 794 C C . PRO A 1 98 ? -24.692 -24.328 63.361 1.00 47.69 98 PRO A C 1
ATOM 796 O O . PRO A 1 98 ? -25.608 -24.483 62.557 1.00 47.69 98 PRO A O 1
ATOM 799 N N . ASP A 1 99 ? -23.557 -25.010 63.364 1.00 46.94 99 ASP A N 1
ATOM 800 C CA . ASP A 1 99 ? -23.143 -26.178 62.598 1.00 46.94 99 ASP A CA 1
ATOM 801 C C . ASP A 1 99 ? -24.278 -27.076 62.060 1.00 46.94 99 ASP A C 1
ATOM 803 O O . ASP A 1 99 ? -25.013 -27.711 62.816 1.00 46.94 99 ASP A O 1
ATOM 807 N N . ALA A 1 100 ? -24.361 -27.182 60.732 1.00 48.91 100 ALA A N 1
ATOM 808 C CA . ALA A 1 100 ? -25.001 -28.299 60.051 1.00 48.91 100 ALA A CA 1
ATOM 809 C C . ALA A 1 100 ? -24.219 -28.642 58.772 1.00 48.91 100 ALA A C 1
ATOM 811 O O . ALA A 1 100 ? -24.456 -28.116 57.689 1.00 48.91 100 ALA A O 1
ATOM 812 N N . GLN A 1 101 ? -23.250 -29.535 58.955 1.00 43.66 101 GLN A N 1
ATOM 813 C CA . GLN A 1 101 ? -22.901 -30.641 58.062 1.00 43.66 101 GLN A CA 1
ATOM 814 C C . GLN A 1 101 ? -22.676 -30.335 56.570 1.00 43.66 101 GLN A C 1
ATOM 816 O O . GLN A 1 101 ? -23.571 -30.266 55.730 1.00 43.66 101 GLN A O 1
ATOM 821 N N . LYS A 1 102 ? -21.384 -30.358 56.238 1.00 50.00 102 LYS A N 1
ATOM 822 C CA . LYS A 1 102 ? -20.817 -30.640 54.919 1.00 50.00 102 LYS A CA 1
ATOM 823 C C . LYS A 1 102 ? -21.506 -31.841 54.247 1.00 50.00 102 LYS A C 1
ATOM 825 O O . LYS A 1 102 ? -21.248 -32.985 54.607 1.00 50.00 102 LYS A O 1
ATOM 830 N N . SER A 1 103 ? -22.252 -31.590 53.176 1.00 37.50 103 SER A N 1
ATOM 831 C CA . SER A 1 103 ? -22.270 -32.478 52.008 1.00 37.50 103 SER A CA 1
ATOM 832 C C . SER A 1 103 ? -22.429 -31.638 50.741 1.00 37.50 103 SER A C 1
ATOM 834 O O . SER A 1 103 ? -23.504 -31.183 50.370 1.00 37.50 103 SER A O 1
ATOM 836 N N . TYR A 1 104 ? -21.297 -31.369 50.093 1.00 39.38 104 TYR A N 1
ATOM 837 C CA . TYR A 1 104 ? -21.255 -30.734 48.785 1.00 39.38 104 TYR A CA 1
ATOM 838 C C . TYR A 1 104 ? -21.505 -31.831 47.745 1.00 39.38 104 TYR A C 1
ATOM 840 O O . TYR A 1 104 ? -20.650 -32.684 47.519 1.00 39.38 104 TYR A O 1
ATOM 848 N N . THR A 1 105 ? -22.684 -31.835 47.129 1.00 43.09 105 THR A N 1
ATOM 849 C CA . THR A 1 105 ? -22.914 -32.513 45.846 1.00 43.09 105 THR A CA 1
ATOM 850 C C . THR A 1 105 ? -23.325 -31.441 44.845 1.00 43.09 105 THR A C 1
ATOM 852 O O . THR A 1 105 ? -24.346 -30.785 45.055 1.00 43.09 105 THR A O 1
ATOM 855 N N . PRO A 1 106 ? -22.558 -31.202 43.768 1.00 38.31 106 PRO A N 1
ATOM 856 C CA . PRO A 1 106 ? -23.008 -30.297 42.729 1.00 38.31 106 PRO A CA 1
ATOM 857 C C . PRO A 1 106 ? -24.144 -30.998 41.980 1.00 38.31 106 PRO A C 1
ATOM 859 O O . PRO A 1 106 ? -23.927 -31.952 41.231 1.00 38.31 106 PRO A O 1
ATOM 862 N N . LEU A 1 107 ? -25.377 -30.549 42.213 1.00 38.75 107 LEU A N 1
ATOM 863 C CA . LEU A 1 107 ? -26.530 -30.919 41.402 1.00 38.75 107 LEU A CA 1
ATOM 864 C C . LEU A 1 107 ? -26.305 -30.383 39.985 1.00 38.75 107 LEU A C 1
ATOM 866 O O . LEU A 1 107 ? -26.597 -29.232 39.665 1.00 38.75 107 LEU A O 1
ATOM 870 N N . ASN A 1 108 ? -25.769 -31.254 39.131 1.00 41.84 108 ASN A N 1
ATOM 871 C CA . ASN A 1 108 ? -25.878 -31.161 37.685 1.00 41.84 108 ASN A CA 1
ATOM 872 C C . ASN A 1 108 ? -27.364 -31.032 37.329 1.00 41.84 108 ASN A C 1
ATOM 874 O O . ASN A 1 108 ? -28.092 -32.025 37.285 1.00 41.84 108 ASN A O 1
ATOM 878 N N . MET A 1 109 ? -27.818 -29.811 37.052 1.00 35.69 109 MET A N 1
ATOM 879 C CA . MET A 1 109 ? -29.116 -29.562 36.430 1.00 35.69 109 MET A CA 1
ATOM 880 C C . MET A 1 109 ? -29.056 -29.976 34.958 1.00 35.69 109 MET A C 1
ATOM 882 O O . MET A 1 109 ? -28.969 -29.162 34.039 1.00 35.69 109 MET A O 1
ATOM 886 N N . ARG A 1 110 ? -29.107 -31.291 34.742 1.00 39.84 110 ARG A N 1
ATOM 887 C CA . ARG A 1 110 ? -29.489 -31.908 33.476 1.00 39.84 110 ARG A CA 1
ATOM 888 C C . ARG A 1 110 ? -30.972 -31.599 33.271 1.00 39.84 110 ARG A C 1
ATOM 890 O O . ARG A 1 110 ? -31.822 -32.253 33.864 1.00 39.84 110 ARG A O 1
ATOM 897 N N . LYS A 1 111 ? -31.276 -30.573 32.469 1.00 43.62 111 LYS A N 1
ATOM 898 C CA . LYS A 1 111 ? -32.646 -30.260 32.035 1.00 43.62 111 LYS A CA 1
ATOM 899 C C . LYS A 1 111 ? -33.245 -31.501 31.360 1.00 43.62 111 LYS A C 1
ATOM 901 O O . LYS A 1 111 ? -32.842 -31.863 30.257 1.00 43.62 111 LYS A O 1
ATOM 906 N N . GLN A 1 112 ? -34.172 -32.162 32.048 1.00 35.16 112 GLN A N 1
ATOM 907 C CA . GLN A 1 112 ? -35.088 -33.128 31.458 1.00 35.16 112 GLN A CA 1
ATOM 908 C C . GLN A 1 112 ? -36.213 -32.360 30.765 1.00 35.16 112 GLN A C 1
ATOM 910 O O . GLN A 1 112 ? -36.876 -31.514 31.359 1.00 35.16 112 GLN A O 1
ATOM 915 N N . THR A 1 113 ? -36.401 -32.667 29.490 1.00 37.19 113 THR A N 1
ATOM 916 C CA . THR A 1 113 ? -37.569 -32.314 28.690 1.00 37.19 113 THR A CA 1
ATOM 917 C C . THR A 1 113 ? -38.824 -32.938 29.293 1.00 37.19 113 THR A C 1
ATOM 919 O O . THR A 1 113 ? -38.918 -34.162 29.379 1.00 37.19 113 THR A O 1
ATOM 922 N N . SER A 1 114 ? -39.801 -32.107 29.649 1.00 33.06 114 SER A N 1
ATOM 923 C CA . SER A 1 114 ? -41.202 -32.513 29.732 1.00 33.06 114 SER A CA 1
ATOM 924 C C . SER A 1 114 ? -42.046 -31.499 28.967 1.00 33.06 114 SER A C 1
ATOM 926 O O . SER A 1 114 ? -41.787 -30.297 28.982 1.00 33.06 114 SER A O 1
ATOM 928 N N . VAL A 1 115 ? -42.945 -32.062 28.175 1.00 39.66 115 VAL A N 1
ATOM 929 C CA . VAL A 1 115 ? -43.815 -31.418 27.201 1.00 39.66 115 VAL A CA 1
ATOM 930 C C . VAL A 1 115 ? -44.858 -30.599 27.944 1.00 39.66 115 VAL A C 1
ATOM 932 O O . VAL A 1 115 ? -45.612 -31.178 28.710 1.00 39.66 115 VAL A O 1
ATOM 935 N N . ASP A 1 116 ? -44.931 -29.297 27.667 1.00 31.12 116 ASP A N 1
ATOM 936 C CA . ASP A 1 116 ? -46.201 -28.573 27.672 1.00 31.12 116 ASP A CA 1
ATOM 937 C C . ASP A 1 116 ? -46.133 -27.335 26.769 1.00 31.12 116 ASP A C 1
ATOM 939 O O . ASP A 1 116 ? -45.241 -26.488 26.852 1.00 31.12 116 ASP A O 1
ATOM 943 N N . GLN A 1 117 ? -47.093 -27.275 25.848 1.00 42.28 117 GLN A N 1
ATOM 944 C CA . GLN A 1 117 ? -47.317 -26.186 24.909 1.00 42.28 117 GLN A CA 1
ATOM 945 C C . GLN A 1 117 ? -47.756 -24.929 25.658 1.00 42.28 117 GLN A C 1
ATOM 947 O O . GLN A 1 117 ? -48.838 -24.908 26.237 1.00 42.28 117 GLN A O 1
ATOM 952 N N . ARG A 1 118 ? -46.963 -23.856 25.574 1.00 28.25 118 ARG A N 1
ATOM 953 C CA . ARG A 1 118 ? -47.413 -22.460 25.707 1.00 28.25 118 ARG A CA 1
ATOM 954 C C . ARG A 1 118 ? -46.287 -21.531 25.257 1.00 28.25 118 ARG A C 1
ATOM 956 O O . ARG A 1 118 ? -45.236 -21.493 25.878 1.00 28.25 118 ARG A O 1
ATOM 963 N N . LEU A 1 119 ? -46.529 -20.850 24.134 1.00 38.66 119 LEU A N 1
ATOM 964 C CA . LEU A 1 119 ? -45.921 -19.597 23.662 1.00 38.66 119 LEU A CA 1
ATOM 965 C C . LEU A 1 119 ? -44.645 -19.156 24.401 1.00 38.66 119 LEU A C 1
ATOM 967 O O . LEU A 1 119 ? -44.666 -18.218 25.190 1.00 38.66 119 LEU A O 1
ATOM 971 N N . ASN A 1 120 ? -43.523 -19.808 24.107 1.00 29.45 120 ASN A N 1
ATOM 972 C CA . ASN A 1 120 ? -42.212 -19.318 24.498 1.00 29.45 120 ASN A CA 1
ATOM 973 C C . ASN A 1 120 ? -41.559 -18.716 23.257 1.00 29.45 120 ASN A C 1
ATOM 975 O O . ASN A 1 120 ? -40.839 -19.393 22.526 1.00 29.45 120 ASN A O 1
ATOM 979 N N . HIS A 1 121 ? -41.733 -17.408 23.067 1.00 40.16 121 HIS A N 1
ATOM 980 C CA . HIS A 1 121 ? -40.550 -16.632 22.723 1.00 40.16 121 HIS A CA 1
ATOM 981 C C . HIS A 1 121 ? -39.637 -16.749 23.942 1.00 40.16 121 HIS A C 1
ATOM 983 O O . HIS A 1 121 ? -39.677 -15.916 24.845 1.00 40.16 121 HIS A O 1
ATOM 989 N N . GLU A 1 122 ? -38.881 -17.848 24.007 1.00 43.09 122 GLU A N 1
ATOM 990 C CA . GLU A 1 122 ? -37.682 -17.924 24.818 1.00 43.09 122 GLU A CA 1
ATOM 991 C C . GLU A 1 122 ? -36.835 -16.774 24.287 1.00 43.09 122 GLU A C 1
ATOM 993 O O . GLU A 1 122 ? -36.220 -16.874 23.225 1.00 43.09 122 GLU A O 1
ATOM 998 N N . GLN A 1 123 ? -36.951 -15.615 24.938 1.00 52.47 123 GLN A N 1
ATOM 999 C CA . GLN A 1 123 ? -36.094 -14.470 24.711 1.00 52.47 123 GLN A CA 1
ATOM 1000 C C . GLN A 1 123 ? -34.709 -14.979 25.063 1.00 52.47 123 GLN A C 1
ATOM 1002 O O . GLN A 1 123 ? -34.296 -14.967 26.225 1.00 52.47 123 GLN A O 1
ATOM 1007 N N . GLN A 1 124 ? -34.048 -15.550 24.056 1.00 57.31 124 GLN A N 1
ATOM 1008 C CA . GLN A 1 124 ? -32.661 -15.944 24.106 1.00 57.31 124 GLN A CA 1
ATOM 1009 C C . GLN A 1 124 ? -31.955 -14.744 24.709 1.00 57.31 124 GLN A C 1
ATOM 1011 O O . GLN A 1 124 ? -32.035 -13.653 24.144 1.00 57.31 124 GLN A O 1
ATOM 1016 N N . LYS A 1 125 ? -31.381 -14.914 25.907 1.00 66.12 125 LYS A N 1
ATOM 1017 C CA . LYS A 1 125 ? -30.624 -13.844 26.556 1.00 66.12 125 LYS A CA 1
ATOM 1018 C C . LYS A 1 125 ? -29.648 -13.328 25.499 1.00 66.12 125 LYS A C 1
ATOM 1020 O O . LYS A 1 125 ? -28.797 -14.116 25.078 1.00 66.12 125 LYS A O 1
ATOM 1025 N N . PRO A 1 126 ? -29.811 -12.088 25.008 1.00 73.12 126 PRO A N 1
ATOM 1026 C CA . PRO A 1 126 ? -29.013 -11.623 23.892 1.00 73.12 126 PRO A CA 1
ATOM 1027 C C . PRO A 1 126 ? -27.554 -11.640 24.336 1.00 73.12 126 PRO A C 1
ATOM 1029 O O . PRO A 1 126 ? -27.234 -11.260 25.467 1.00 73.12 126 PRO A O 1
ATOM 1032 N N . ALA A 1 127 ? -26.674 -12.149 23.475 1.00 80.88 127 ALA A N 1
ATOM 1033 C CA . ALA A 1 127 ? -25.249 -12.119 23.754 1.00 80.88 127 ALA A CA 1
ATOM 1034 C C . ALA A 1 127 ? -24.833 -10.660 24.002 1.00 80.88 127 ALA A C 1
ATOM 1036 O O . ALA A 1 127 ? -25.244 -9.769 23.270 1.00 80.88 127 ALA A O 1
ATOM 1037 N N . LEU A 1 128 ? -24.042 -10.393 25.042 1.00 90.62 128 LEU A N 1
ATOM 1038 C CA . LEU A 1 128 ? -23.548 -9.032 25.296 1.00 90.62 128 LEU A CA 1
ATOM 1039 C C . LEU A 1 128 ? -22.435 -8.656 24.309 1.00 90.62 128 LEU A C 1
ATOM 1041 O O . LEU A 1 128 ? -22.301 -7.501 23.910 1.00 90.62 128 LEU A O 1
ATOM 1045 N N . LEU A 1 129 ? -21.655 -9.657 23.900 1.00 91.81 129 LEU A N 1
ATOM 1046 C CA . LEU A 1 129 ? -20.510 -9.527 23.012 1.00 91.81 129 LEU A CA 1
ATOM 1047 C C . LEU A 1 129 ? -20.664 -10.469 21.821 1.00 91.81 129 LEU A C 1
ATOM 1049 O O . LEU A 1 129 ? -21.202 -11.570 21.945 1.00 91.81 129 LEU A O 1
ATOM 1053 N N . ALA A 1 130 ? -20.134 -10.038 20.690 1.00 91.94 130 ALA A N 1
ATOM 1054 C CA . ALA A 1 130 ? -19.991 -10.808 19.474 1.00 91.94 130 ALA A CA 1
ATOM 1055 C C . ALA A 1 130 ? -18.567 -10.650 18.928 1.00 91.94 130 ALA A C 1
ATOM 1057 O O . ALA A 1 130 ? -17.802 -9.789 19.362 1.00 91.94 130 ALA A O 1
ATOM 1058 N N . MET A 1 131 ? -18.201 -11.514 17.987 1.00 93.38 131 MET A N 1
ATOM 1059 C CA . MET A 1 131 ? -16.907 -11.464 17.319 1.00 93.38 131 MET A CA 1
ATOM 1060 C C . MET A 1 131 ? -17.116 -11.041 15.870 1.00 93.38 131 MET A C 1
ATOM 1062 O O . MET A 1 131 ? -17.773 -11.749 15.110 1.00 93.38 131 MET A O 1
ATOM 1066 N N . GLU A 1 132 ? -16.547 -9.902 15.494 1.00 93.19 132 GLU A N 1
ATOM 1067 C CA . GLU A 1 132 ? -16.445 -9.485 14.102 1.00 93.19 132 GLU A CA 1
ATOM 1068 C C . GLU A 1 132 ? -15.238 -10.179 13.469 1.00 93.19 132 GLU A C 1
ATOM 1070 O O . GLU A 1 132 ? -14.134 -10.146 14.020 1.00 93.19 132 GLU A O 1
ATOM 1075 N N . ILE A 1 133 ? -15.450 -10.824 12.324 1.00 93.44 133 ILE A N 1
ATOM 1076 C CA . ILE A 1 133 ? -14.411 -11.523 11.570 1.00 93.44 133 ILE A CA 1
ATOM 1077 C C . ILE A 1 133 ? -14.326 -10.870 10.195 1.00 93.44 133 ILE A C 1
ATOM 1079 O O . ILE A 1 133 ? -15.266 -10.954 9.407 1.00 93.44 133 ILE A O 1
ATOM 1083 N N . ASN A 1 134 ? -13.187 -10.253 9.895 1.00 92.94 134 ASN A N 1
ATOM 1084 C CA . ASN A 1 134 ? -12.920 -9.695 8.574 1.00 92.94 134 ASN A CA 1
ATOM 1085 C C . ASN A 1 134 ? -12.243 -10.760 7.714 1.00 92.94 134 ASN A C 1
ATOM 1087 O O . ASN A 1 134 ? -11.248 -11.359 8.133 1.00 92.94 134 ASN A O 1
ATOM 1091 N N . VAL A 1 135 ? -12.780 -11.010 6.521 1.00 92.31 135 VAL A N 1
ATOM 1092 C CA . VAL A 1 135 ? -12.347 -12.105 5.646 1.00 92.31 135 VAL A CA 1
ATOM 1093 C C . VAL A 1 135 ? -11.987 -11.599 4.255 1.00 92.31 135 VAL A C 1
ATOM 1095 O O . VAL A 1 135 ? -12.627 -10.695 3.728 1.00 92.31 135 VAL A O 1
ATOM 1098 N N . GLN A 1 136 ? -10.987 -12.222 3.640 1.00 91.75 136 GLN A N 1
ATOM 1099 C CA . GLN A 1 136 ? -10.673 -12.070 2.225 1.00 91.75 136 GLN A CA 1
ATOM 1100 C C . GLN A 1 136 ? -11.103 -13.338 1.492 1.00 91.75 136 GLN A C 1
ATOM 1102 O O . GLN A 1 136 ? -10.592 -14.424 1.778 1.00 91.75 136 GLN A O 1
ATOM 1107 N N . LYS A 1 137 ? -12.012 -13.204 0.523 1.00 89.75 137 LYS A N 1
ATOM 1108 C CA . LYS A 1 137 ? -12.378 -14.304 -0.376 1.00 89.75 137 LYS A CA 1
ATOM 1109 C C . LYS A 1 137 ? -11.403 -14.340 -1.551 1.00 89.75 137 LYS A C 1
ATOM 1111 O O . LYS A 1 137 ? -11.200 -13.329 -2.226 1.00 89.75 137 LYS A O 1
ATOM 1116 N N . ASP A 1 138 ? -10.785 -15.492 -1.779 1.00 90.12 138 ASP A N 1
ATOM 1117 C CA . ASP A 1 138 ? -10.006 -15.768 -2.983 1.00 90.12 138 ASP A CA 1
ATOM 1118 C C . ASP A 1 138 ? -10.974 -16.143 -4.111 1.00 90.12 138 ASP A C 1
ATOM 1120 O O . ASP A 1 138 ? -11.595 -17.204 -4.086 1.00 90.12 138 ASP A O 1
ATOM 1124 N N . LEU A 1 139 ? -11.104 -15.272 -5.111 1.00 89.19 139 LEU A N 1
ATOM 1125 C CA . LEU A 1 139 ? -12.035 -15.458 -6.228 1.00 89.19 139 LEU A CA 1
ATOM 1126 C C . LEU A 1 139 ? -11.646 -16.612 -7.162 1.00 89.19 139 LEU A C 1
ATOM 1128 O O . LEU A 1 139 ? -12.499 -17.127 -7.880 1.00 89.19 139 LEU A O 1
ATOM 1132 N N . ARG A 1 140 ? -10.377 -17.034 -7.161 1.00 89.31 140 ARG A N 1
ATOM 1133 C CA . ARG A 1 140 ? -9.901 -18.134 -8.008 1.00 89.31 140 ARG A CA 1
ATOM 1134 C C . ARG A 1 140 ? -10.190 -19.493 -7.378 1.00 89.31 140 ARG A C 1
ATOM 1136 O O . ARG A 1 140 ? -10.486 -20.441 -8.097 1.00 89.31 140 ARG A O 1
ATOM 1143 N N . THR A 1 141 ? -10.060 -19.603 -6.055 1.00 88.50 141 THR A N 1
ATOM 1144 C CA . THR A 1 141 ? -10.250 -20.873 -5.326 1.00 88.50 141 THR A CA 1
ATOM 1145 C C . THR A 1 141 ? -11.590 -20.973 -4.602 1.00 88.50 141 THR A C 1
ATOM 1147 O O . THR A 1 141 ? -11.959 -22.059 -4.162 1.00 88.50 141 THR A O 1
ATOM 1150 N N . GLY A 1 142 ? -12.307 -19.858 -4.452 1.00 85.62 142 GLY A N 1
ATOM 1151 C CA . GLY A 1 142 ? -13.545 -19.753 -3.681 1.00 85.62 142 GLY A CA 1
ATOM 1152 C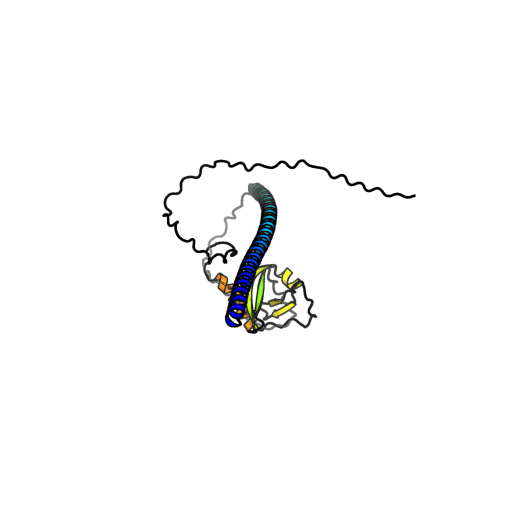 C . GLY A 1 142 ? -13.349 -19.736 -2.161 1.00 85.62 142 GLY A C 1
ATOM 1153 O O . GLY A 1 142 ? -14.335 -19.626 -1.439 1.00 85.62 142 GLY A O 1
ATOM 1154 N N . LYS A 1 143 ? -12.109 -19.832 -1.656 1.00 87.81 143 LYS A N 1
ATOM 1155 C CA . LYS A 1 143 ? -11.820 -19.967 -0.219 1.00 87.81 143 LYS A CA 1
ATOM 1156 C C . LYS A 1 143 ? -11.779 -18.627 0.510 1.00 87.81 143 LYS A C 1
ATOM 1158 O O . LYS A 1 143 ? -11.198 -17.661 0.016 1.00 87.81 143 LYS A O 1
ATOM 1163 N N . SER A 1 144 ? -12.294 -18.606 1.734 1.00 91.38 144 SER A N 1
ATOM 1164 C CA . SER A 1 144 ? -12.269 -17.438 2.621 1.00 91.38 144 SER A CA 1
ATOM 1165 C C . SER A 1 144 ? -11.136 -17.540 3.645 1.00 91.38 144 SER A C 1
ATOM 1167 O O . SER A 1 144 ? -11.013 -18.544 4.348 1.00 91.38 144 SER A O 1
ATOM 1169 N N . HIS A 1 145 ? -10.318 -16.491 3.740 1.00 92.19 145 HIS A N 1
ATOM 1170 C CA . HIS A 1 145 ? -9.218 -16.381 4.703 1.00 92.19 145 HIS A CA 1
ATOM 1171 C C . HIS A 1 145 ? -9.488 -15.275 5.719 1.00 92.19 145 HIS A C 1
ATOM 1173 O O . HIS A 1 145 ? -9.830 -14.155 5.341 1.00 92.19 145 HIS A O 1
ATOM 1179 N N . VAL A 1 146 ? -9.288 -15.561 7.006 1.00 94.31 146 VAL A N 1
ATOM 1180 C CA . VAL A 1 146 ? -9.478 -14.568 8.076 1.00 94.31 146 VAL A CA 1
ATOM 1181 C C . VAL A 1 146 ? -8.315 -13.568 8.118 1.00 94.31 146 VAL A C 1
ATOM 1183 O O . VAL A 1 146 ? -7.162 -13.938 8.365 1.00 94.31 146 VAL A O 1
ATOM 1186 N N . LEU A 1 147 ? -8.631 -12.286 7.930 1.00 92.94 147 LEU A N 1
ATOM 1187 C CA . LEU A 1 147 ? -7.698 -11.163 8.032 1.00 92.94 147 LEU A CA 1
ATOM 1188 C C . LEU A 1 147 ? -7.522 -10.726 9.488 1.00 92.94 147 LEU A C 1
ATOM 1190 O O . LEU A 1 147 ? -6.399 -10.684 9.995 1.00 92.94 147 LEU A O 1
ATOM 1194 N N . SER A 1 148 ? -8.631 -10.449 10.176 1.00 92.62 148 SER A N 1
ATOM 1195 C CA . SER A 1 148 ? -8.635 -9.956 11.554 1.00 92.62 148 SER A CA 1
ATOM 1196 C C . SER A 1 148 ? -9.899 -10.371 12.310 1.00 92.62 148 SER A C 1
ATOM 1198 O O . SER A 1 148 ? -10.907 -10.757 11.715 1.00 92.62 148 SER A O 1
ATOM 1200 N N . THR A 1 149 ? -9.827 -10.299 13.640 1.00 93.75 149 THR A N 1
ATOM 1201 C CA . THR A 1 149 ? -10.946 -10.576 14.549 1.00 93.75 149 THR A CA 1
ATOM 1202 C C . THR A 1 149 ? -11.034 -9.477 15.599 1.00 93.75 149 THR A C 1
ATOM 1204 O O . THR A 1 149 ? -10.005 -9.154 16.198 1.00 93.75 149 THR A O 1
ATOM 1207 N N . CYS A 1 150 ? -12.226 -8.966 15.883 1.00 90.56 150 CYS A N 1
ATOM 1208 C CA . CYS A 1 150 ? -12.456 -7.989 16.947 1.00 90.56 150 CYS A CA 1
ATOM 1209 C C . CYS A 1 150 ? -13.637 -8.423 17.820 1.00 90.56 150 CYS A C 1
ATOM 1211 O O . CYS A 1 150 ? -14.602 -8.996 17.320 1.00 90.56 150 CYS A O 1
ATOM 1213 N N . THR A 1 151 ? -13.567 -8.161 19.124 1.00 92.94 151 THR A N 1
ATOM 1214 C CA . THR A 1 151 ? -14.721 -8.330 20.013 1.00 92.94 151 THR A CA 1
ATOM 1215 C C . THR A 1 151 ? -15.530 -7.040 20.001 1.00 92.94 151 THR A C 1
ATOM 1217 O O . THR A 1 151 ? -14.994 -5.983 20.324 1.00 92.94 151 THR A O 1
ATOM 1220 N N . VAL A 1 152 ? -16.813 -7.132 19.665 1.00 91.19 152 VAL A N 1
ATOM 1221 C CA . VAL A 1 152 ? -17.722 -5.988 19.507 1.00 91.19 152 VAL A CA 1
ATOM 1222 C C . VAL A 1 152 ? -19.030 -6.220 20.273 1.00 91.19 152 VAL A C 1
ATOM 1224 O O . VAL A 1 152 ? -19.363 -7.369 20.578 1.00 91.19 152 VAL A O 1
ATOM 1227 N N . PRO A 1 153 ? -19.802 -5.174 20.611 1.00 91.88 153 PRO A N 1
ATOM 1228 C CA . PRO A 1 153 ? -21.129 -5.339 21.200 1.00 91.88 153 PRO A CA 1
ATOM 1229 C C . PRO A 1 153 ? -22.076 -6.062 20.232 1.00 91.88 153 PRO A C 1
ATOM 1231 O O . PRO A 1 153 ? -22.219 -5.661 19.077 1.00 91.88 153 PRO A O 1
ATOM 1234 N N . ALA A 1 154 ? -22.767 -7.112 20.687 1.00 88.06 154 ALA A N 1
ATOM 1235 C CA . ALA A 1 154 ? -23.612 -7.903 19.779 1.00 88.06 154 ALA A CA 1
ATOM 1236 C C . ALA A 1 154 ? -24.791 -7.098 19.206 1.00 88.06 154 ALA A C 1
ATOM 1238 O O . ALA A 1 154 ? -25.201 -7.315 18.067 1.00 88.06 154 ALA A O 1
ATOM 1239 N N . GLN A 1 155 ? -25.301 -6.143 19.988 1.00 87.31 155 GLN A N 1
ATOM 1240 C CA . GLN A 1 155 ? -26.422 -5.284 19.615 1.00 87.31 155 GLN A CA 1
ATOM 1241 C C . GLN A 1 155 ? -26.116 -4.423 18.379 1.00 87.31 155 GLN A C 1
ATOM 1243 O O . GLN A 1 155 ? -27.005 -4.176 17.569 1.00 87.31 155 GLN A O 1
ATOM 1248 N N . GLU A 1 156 ? -24.865 -3.985 18.219 1.00 81.62 156 GLU A N 1
ATOM 1249 C CA . GLU A 1 156 ? -24.437 -3.164 17.082 1.00 81.62 156 GLU A CA 1
ATOM 1250 C C . GLU A 1 156 ? -24.422 -3.982 15.781 1.00 81.62 156 GLU A C 1
ATOM 1252 O O . GLU A 1 156 ? -24.922 -3.535 14.746 1.00 81.62 156 GLU A O 1
ATOM 1257 N N . LEU A 1 157 ? -23.940 -5.229 15.846 1.00 82.62 157 LEU A N 1
ATOM 1258 C CA . LEU A 1 157 ? -23.910 -6.127 14.690 1.00 82.62 157 LEU A CA 1
ATOM 1259 C C . LEU A 1 157 ? -25.309 -6.516 14.210 1.00 82.62 157 LEU A C 1
ATOM 1261 O O . LEU A 1 157 ? -25.540 -6.580 13.006 1.00 82.62 157 LEU A O 1
ATOM 1265 N N . GLN A 1 158 ? -26.242 -6.756 15.134 1.00 83.44 158 GLN A N 1
ATOM 1266 C CA . GLN A 1 158 ? -27.622 -7.117 14.794 1.00 83.44 158 GLN A CA 1
ATOM 1267 C C . GLN A 1 158 ? -28.372 -5.989 14.079 1.00 83.44 158 GLN A C 1
ATOM 1269 O O . GLN A 1 158 ? -29.264 -6.262 13.282 1.00 83.44 158 GLN A O 1
ATOM 1274 N N . GLN A 1 159 ? -28.021 -4.731 14.361 1.00 83.75 159 GLN A N 1
ATOM 1275 C CA . GLN A 1 159 ? -28.639 -3.566 13.723 1.00 83.75 159 GLN A CA 1
ATOM 1276 C C . GLN A 1 159 ? -28.048 -3.271 12.341 1.00 83.75 159 GLN A C 1
ATOM 1278 O O . GLN A 1 159 ? -28.762 -2.804 11.458 1.00 83.75 159 GLN A O 1
ATOM 1283 N N . ARG A 1 160 ? -26.747 -3.520 12.153 1.00 86.19 160 ARG A N 1
ATOM 1284 C CA . ARG A 1 160 ? -26.025 -3.189 10.914 1.00 86.19 160 ARG A CA 1
ATOM 1285 C C . ARG A 1 160 ? -25.958 -4.343 9.909 1.00 86.19 160 ARG A C 1
ATOM 1287 O O . ARG A 1 160 ? -25.764 -4.097 8.716 1.00 86.19 160 ARG A O 1
ATOM 1294 N N . GLY A 1 161 ? -26.031 -5.583 10.381 1.00 86.81 161 GLY A N 1
ATOM 1295 C CA . GLY A 1 161 ? -25.774 -6.772 9.576 1.00 86.81 161 GLY A CA 1
ATOM 1296 C C . GLY A 1 161 ? -27.026 -7.553 9.190 1.00 86.81 161 GLY A C 1
ATOM 1297 O O . GLY A 1 161 ? -28.032 -7.547 9.895 1.00 86.81 161 GLY A O 1
ATOM 1298 N N . ILE A 1 162 ? -26.936 -8.279 8.077 1.00 87.94 162 ILE A N 1
ATOM 1299 C CA . ILE A 1 162 ? -27.963 -9.234 7.638 1.00 87.94 162 ILE A CA 1
ATOM 1300 C C . ILE A 1 162 ? -27.618 -10.607 8.210 1.00 87.94 162 ILE A C 1
ATOM 1302 O O . ILE A 1 162 ? -26.478 -11.055 8.111 1.00 87.94 162 ILE A O 1
ATOM 1306 N N . LYS A 1 163 ? -28.592 -11.286 8.817 1.00 91.62 163 LYS A N 1
ATOM 1307 C CA . LYS A 1 163 ? -28.405 -12.626 9.382 1.00 91.62 163 LYS A CA 1
ATOM 1308 C C . LYS A 1 163 ? -28.247 -13.655 8.257 1.00 91.62 163 LYS A C 1
ATOM 1310 O O . LYS A 1 163 ? -29.194 -13.887 7.516 1.00 91.62 163 LYS A O 1
ATOM 1315 N N . VAL A 1 164 ? -27.068 -14.269 8.160 1.00 91.94 164 VAL A N 1
ATOM 1316 C CA . VAL A 1 164 ? -26.684 -15.218 7.088 1.00 91.94 164 VAL A CA 1
ATOM 1317 C C . VAL A 1 164 ? -26.483 -16.650 7.580 1.00 91.94 164 VAL A C 1
ATOM 1319 O O . VAL A 1 164 ? -26.175 -17.535 6.792 1.00 91.94 164 VAL A O 1
ATOM 1322 N N . TYR A 1 165 ? -26.588 -16.875 8.892 1.00 93.25 165 TYR A N 1
ATOM 1323 C CA . TYR A 1 165 ? -26.529 -18.201 9.502 1.00 93.25 165 TYR A CA 1
ATOM 1324 C C . TYR A 1 165 ? -27.161 -18.185 10.892 1.00 93.25 165 TYR A C 1
ATOM 1326 O O . TYR A 1 165 ? -26.937 -17.241 11.661 1.00 93.25 165 TYR A O 1
ATOM 1334 N N . ASP A 1 166 ? -27.877 -19.253 11.244 1.00 92.62 166 ASP A N 1
ATOM 1335 C CA . ASP A 1 166 ? -28.319 -19.528 12.611 1.00 92.62 166 ASP A CA 1
ATOM 1336 C C . ASP A 1 166 ? -28.580 -21.014 12.844 1.00 92.62 166 ASP A C 1
ATOM 1338 O O . ASP A 1 166 ? -29.415 -21.620 12.178 1.00 92.62 166 ASP A O 1
ATOM 1342 N N . ASP A 1 167 ? -27.891 -21.593 13.823 1.00 89.88 167 ASP A N 1
ATOM 1343 C CA . ASP A 1 167 ? -28.140 -22.962 14.296 1.00 89.88 167 ASP A CA 1
ATOM 1344 C C . ASP A 1 167 ? -28.847 -22.996 15.662 1.00 89.88 167 ASP A C 1
ATOM 1346 O O . ASP A 1 167 ? -28.885 -24.040 16.322 1.00 89.88 167 ASP A O 1
ATOM 1350 N N . GLY A 1 168 ? -29.350 -21.846 16.124 1.00 87.44 168 GLY A N 1
ATOM 1351 C CA . GLY A 1 168 ? -29.955 -21.654 17.441 1.00 87.44 168 GLY A CA 1
ATOM 1352 C C . GLY A 1 168 ? -28.945 -21.546 18.588 1.00 87.44 168 GLY A C 1
A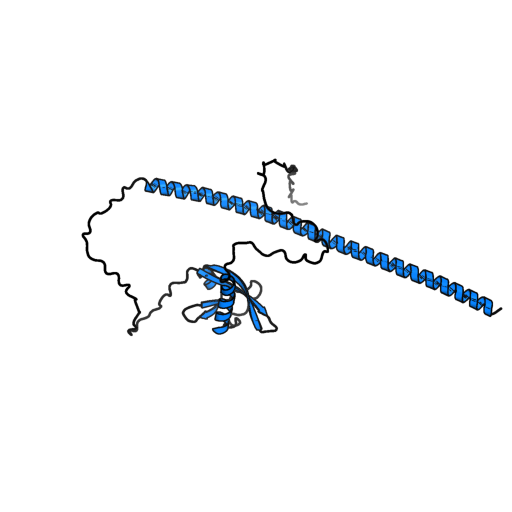TOM 1353 O O . GLY A 1 168 ? -29.336 -21.230 19.712 1.00 87.44 168 GLY A O 1
ATOM 1354 N N . ARG A 1 169 ? -27.651 -21.793 18.336 1.00 86.12 169 ARG A N 1
ATOM 1355 C CA . ARG A 1 169 ? -26.557 -21.643 19.315 1.00 86.12 169 ARG A CA 1
ATOM 1356 C C . ARG A 1 169 ? -25.626 -20.490 18.970 1.00 86.12 169 ARG A C 1
ATOM 1358 O O . ARG A 1 169 ? -25.089 -19.850 19.870 1.00 86.12 169 ARG A O 1
ATOM 1365 N N . LYS A 1 170 ? -25.414 -20.241 17.683 1.00 88.94 170 LYS A N 1
ATOM 1366 C CA . LYS A 1 170 ? -24.641 -19.127 17.146 1.00 88.94 170 LYS A CA 1
ATOM 1367 C C . LYS A 1 170 ? -25.380 -18.556 15.946 1.00 88.94 170 LYS A C 1
ATOM 1369 O O . LYS A 1 170 ? -25.942 -19.294 15.142 1.00 88.94 170 LYS A O 1
ATOM 1374 N N . SER A 1 171 ? -25.311 -17.242 15.805 1.00 91.38 171 SER A N 1
ATOM 1375 C CA . SER A 1 171 ? -25.824 -16.545 14.632 1.00 91.38 171 SER A CA 1
ATOM 1376 C C . SER A 1 171 ? -24.709 -15.710 14.013 1.00 91.38 171 SER A C 1
ATOM 1378 O O . SER A 1 171 ? -23.900 -15.130 14.741 1.00 91.38 171 SER A O 1
ATOM 1380 N N . VAL A 1 172 ? -24.659 -15.654 12.684 1.00 92.44 172 VAL A N 1
ATOM 1381 C CA . VAL A 1 172 ? -23.677 -14.854 11.938 1.00 92.44 172 VAL A CA 1
ATOM 1382 C C . VAL A 1 172 ? -24.408 -13.759 11.182 1.00 92.44 172 VAL A C 1
ATOM 1384 O O . VAL A 1 172 ? -25.424 -14.014 10.534 1.00 92.44 172 VAL A O 1
ATOM 1387 N N . TYR A 1 173 ? -23.873 -12.545 11.271 1.00 92.12 173 TYR A N 1
ATOM 1388 C CA . TYR A 1 173 ? -24.395 -11.369 10.591 1.00 92.12 173 TYR A CA 1
ATOM 1389 C C . TYR A 1 173 ? -23.340 -10.868 9.606 1.00 92.12 173 TYR A C 1
ATOM 1391 O O . TYR A 1 173 ? -22.210 -10.584 10.004 1.00 92.12 173 TYR A O 1
ATOM 1399 N N . ALA A 1 174 ? -23.693 -10.780 8.327 1.00 91.00 174 ALA A N 1
ATOM 1400 C CA . ALA A 1 174 ? -22.848 -10.187 7.303 1.00 91.00 174 ALA A CA 1
ATOM 1401 C C . ALA A 1 174 ? -22.962 -8.661 7.368 1.00 91.00 174 ALA A C 1
ATOM 1403 O O . ALA A 1 174 ? -24.065 -8.112 7.352 1.00 91.00 174 ALA A O 1
ATOM 1404 N N . LEU A 1 175 ? -21.821 -7.977 7.453 1.00 88.12 175 LEU A N 1
ATOM 1405 C CA . LEU A 1 175 ? -21.759 -6.520 7.499 1.00 88.12 175 LEU A CA 1
ATOM 1406 C C . LEU A 1 175 ? -21.624 -5.944 6.089 1.00 88.12 175 LEU A C 1
ATOM 1408 O O . LEU A 1 175 ? -20.773 -6.372 5.314 1.00 88.12 175 LEU A O 1
ATOM 1412 N N . HIS A 1 176 ? -22.427 -4.927 5.784 1.00 76.31 176 HIS A N 1
ATOM 1413 C CA . HIS A 1 176 ? -22.330 -4.174 4.537 1.00 76.31 176 HIS A CA 1
ATOM 1414 C C . HIS A 1 176 ? -21.004 -3.394 4.502 1.00 76.31 176 HIS A C 1
ATOM 1416 O O . HIS A 1 176 ? -20.742 -2.561 5.386 1.00 76.31 176 HIS A O 1
ATOM 1422 N N . SER A 1 177 ? -20.159 -3.655 3.500 1.00 62.75 177 SER A N 1
ATOM 1423 C CA . SER A 1 177 ? -19.049 -2.761 3.167 1.00 62.75 177 SER A CA 1
ATOM 1424 C C . SER A 1 177 ? -19.639 -1.467 2.600 1.00 62.75 177 SER A C 1
ATOM 1426 O O . SER A 1 177 ? -20.607 -1.486 1.849 1.00 62.75 177 SER A O 1
ATOM 1428 N N . ALA A 1 178 ? -19.097 -0.318 3.002 1.00 53.00 178 ALA A N 1
ATOM 1429 C CA . ALA A 1 178 ? -19.723 0.994 2.818 1.00 53.00 178 ALA A CA 1
ATOM 1430 C C . ALA A 1 178 ? -19.830 1.495 1.357 1.00 53.00 178 ALA A C 1
ATOM 1432 O O . ALA A 1 178 ? -20.117 2.674 1.163 1.00 53.00 178 ALA A O 1
ATOM 1433 N N . LEU A 1 179 ? -19.586 0.652 0.344 1.00 49.91 179 LEU A N 1
ATOM 1434 C CA . LEU A 1 179 ? -19.533 1.078 -1.057 1.00 49.91 179 LEU A CA 1
ATOM 1435 C C . LEU A 1 179 ? -20.554 0.412 -1.988 1.00 49.91 179 LEU A C 1
ATOM 1437 O O . LEU A 1 179 ? -20.874 1.015 -3.002 1.00 49.91 179 LEU A O 1
ATOM 1441 N N . ASP A 1 180 ? -21.135 -0.735 -1.638 1.00 47.09 180 ASP A N 1
ATOM 1442 C CA . ASP A 1 180 ? -22.124 -1.387 -2.497 1.00 47.09 180 ASP A CA 1
ATOM 1443 C C . ASP A 1 180 ? -23.375 -1.725 -1.689 1.00 47.09 180 ASP A C 1
ATOM 1445 O O . ASP A 1 180 ? -23.302 -2.353 -0.634 1.00 47.09 180 ASP A O 1
ATOM 1449 N N . GLN A 1 181 ? -24.534 -1.288 -2.183 1.00 51.81 181 GLN A N 1
ATOM 1450 C CA . GLN A 1 181 ? -25.821 -1.851 -1.796 1.00 51.81 181 GLN A CA 1
ATOM 1451 C C . GLN A 1 181 ? -26.102 -3.043 -2.712 1.00 51.81 181 GLN A C 1
ATOM 1453 O O . GLN A 1 181 ? -26.431 -2.830 -3.880 1.00 51.81 181 GLN A O 1
ATOM 1458 N N . PRO A 1 182 ? -26.020 -4.294 -2.236 1.00 49.78 182 PRO A N 1
ATOM 1459 C CA . PRO A 1 182 ? -26.792 -5.355 -2.832 1.00 49.78 182 PRO A CA 1
ATOM 1460 C C . PRO A 1 182 ? -28.184 -5.347 -2.202 1.00 49.78 182 PRO A C 1
ATOM 1462 O O . PRO A 1 182 ? -28.346 -5.265 -0.985 1.00 49.78 182 PRO A O 1
ATOM 1465 N N . GLU A 1 183 ? -29.182 -5.433 -3.071 1.00 49.75 183 GLU A N 1
ATOM 1466 C CA . GLU A 1 183 ? -30.571 -5.766 -2.770 1.00 49.75 183 GLU A CA 1
ATOM 1467 C C . GLU A 1 183 ? -30.704 -6.798 -1.623 1.00 49.75 183 GLU A C 1
ATOM 1469 O O . GLU A 1 183 ? -29.865 -7.699 -1.503 1.00 49.75 183 GLU A O 1
ATOM 1474 N N . PRO A 1 184 ? -31.790 -6.747 -0.826 1.00 50.25 184 PRO A N 1
ATOM 1475 C CA . PRO A 1 184 ? -31.999 -7.550 0.392 1.00 50.25 184 PRO A CA 1
ATOM 1476 C C . PRO A 1 184 ? -31.952 -9.083 0.214 1.00 50.25 184 PRO A C 1
ATOM 1478 O O . PRO A 1 184 ? -32.017 -9.810 1.199 1.00 50.25 184 PRO A O 1
ATOM 1481 N N . ASN A 1 185 ? -31.801 -9.578 -1.017 1.00 46.66 185 ASN A N 1
ATOM 1482 C CA . ASN A 1 185 ? -31.782 -10.996 -1.376 1.00 46.66 185 ASN A CA 1
ATOM 1483 C C . ASN A 1 185 ? -30.432 -11.476 -1.956 1.00 46.66 185 ASN A C 1
ATOM 1485 O O . ASN A 1 185 ? -30.369 -12.576 -2.500 1.00 46.66 185 ASN A O 1
ATOM 1489 N N . GLY A 1 186 ? -29.371 -10.660 -1.903 1.00 50.91 186 GLY A N 1
ATOM 1490 C CA . GLY A 1 186 ? -28.084 -10.956 -2.554 1.00 50.91 186 GLY A CA 1
ATOM 1491 C C . GLY A 1 186 ? -26.962 -11.474 -1.648 1.00 50.91 186 GLY A C 1
ATOM 1492 O O . GLY A 1 186 ? -25.862 -11.720 -2.144 1.00 50.91 186 GLY A O 1
ATOM 1493 N N . VAL A 1 187 ? -27.188 -11.602 -0.338 1.00 65.12 187 VAL A N 1
ATOM 1494 C CA . VAL A 1 187 ? -26.152 -12.088 0.584 1.00 65.12 187 VAL A CA 1
ATOM 1495 C C . VAL A 1 187 ? -26.225 -13.610 0.668 1.00 65.12 187 VAL A C 1
ATOM 1497 O O . VAL A 1 187 ? -27.226 -14.158 1.116 1.00 65.12 187 VAL A O 1
ATOM 1500 N N . ASP A 1 188 ? -25.162 -14.271 0.211 1.00 78.62 188 ASP A N 1
ATOM 1501 C CA . ASP A 1 188 ? -25.022 -15.730 0.211 1.00 78.62 188 ASP A CA 1
ATOM 1502 C C . ASP A 1 188 ? -25.131 -16.292 1.641 1.00 78.62 188 ASP A C 1
ATOM 1504 O O . ASP A 1 188 ? -24.464 -15.806 2.563 1.00 78.62 188 ASP A O 1
ATOM 1508 N N . GLU A 1 189 ? -25.997 -17.291 1.834 1.00 88.50 189 GLU A N 1
ATOM 1509 C CA . GLU A 1 189 ? -26.175 -17.964 3.123 1.00 88.50 189 GLU A CA 1
ATOM 1510 C C . GLU A 1 189 ? -24.924 -18.799 3.420 1.00 88.50 189 GLU A C 1
ATOM 1512 O O . GLU A 1 189 ? -24.500 -19.619 2.606 1.00 88.50 189 GLU A O 1
ATOM 1517 N N . LEU A 1 190 ? -24.314 -18.604 4.591 1.00 90.00 190 LEU A N 1
ATOM 1518 C CA . LEU A 1 190 ? -23.105 -19.348 4.937 1.00 90.00 190 LEU A CA 1
ATOM 1519 C C . LEU A 1 190 ? -23.469 -20.777 5.330 1.00 90.00 190 LEU A C 1
ATOM 1521 O O . LEU A 1 190 ? -24.289 -21.004 6.222 1.00 90.00 190 LEU A O 1
ATOM 1525 N N . SER A 1 191 ? -22.795 -21.764 4.745 1.00 91.56 191 SER A N 1
ATOM 1526 C CA . SER A 1 191 ? -22.985 -23.151 5.159 1.00 91.56 191 SER A CA 1
ATOM 1527 C C . SER A 1 191 ? -22.384 -23.406 6.554 1.00 91.56 191 SER A C 1
ATOM 1529 O O . SER A 1 191 ? -21.389 -22.783 6.942 1.00 91.56 191 SER A O 1
ATOM 1531 N N . PRO A 1 192 ? -22.902 -24.391 7.321 1.00 93.44 192 PRO A N 1
ATOM 1532 C CA . PRO A 1 192 ? -22.345 -24.746 8.629 1.00 93.44 192 PRO A CA 1
ATOM 1533 C C . PRO A 1 192 ? -20.836 -25.039 8.610 1.00 93.44 192 PRO A C 1
ATOM 1535 O O . PRO A 1 192 ? -20.140 -24.734 9.577 1.00 93.44 192 PRO A O 1
ATOM 1538 N N . LYS A 1 193 ? -20.332 -25.616 7.508 1.00 92.88 193 LYS A N 1
ATOM 1539 C CA . LYS A 1 193 ? -18.912 -25.955 7.331 1.00 92.88 193 LYS A CA 1
ATOM 1540 C C . LYS A 1 193 ? -18.049 -24.708 7.163 1.00 92.88 193 LYS A C 1
ATOM 1542 O O . LYS A 1 193 ? -16.987 -24.628 7.770 1.00 92.88 193 LYS A O 1
ATOM 1547 N N . GLU A 1 194 ? -18.515 -23.735 6.384 1.00 91.81 194 GLU A N 1
ATOM 1548 C CA . GLU A 1 194 ? -17.812 -22.462 6.198 1.00 91.81 194 GLU A CA 1
ATOM 1549 C C . GLU A 1 194 ? -17.736 -21.683 7.509 1.00 91.81 194 GLU A C 1
ATOM 1551 O O . GLU A 1 194 ? -16.676 -21.170 7.865 1.00 91.81 194 GLU A O 1
ATOM 1556 N N . VAL A 1 195 ? -18.828 -21.654 8.280 1.00 93.44 195 VAL A N 1
ATOM 1557 C CA . VAL A 1 195 ? -18.842 -21.002 9.598 1.00 93.44 195 VAL A CA 1
ATOM 1558 C C . VAL A 1 195 ? -17.851 -21.670 10.556 1.00 93.44 195 VAL A C 1
ATOM 1560 O O . VAL A 1 195 ? -17.118 -20.981 11.267 1.00 93.44 195 VAL A O 1
ATOM 1563 N N . GLU A 1 196 ? -17.792 -23.004 10.577 1.00 92.75 196 GLU A N 1
ATOM 1564 C CA . GLU A 1 196 ? -16.824 -23.735 11.402 1.00 92.75 196 GLU A CA 1
ATOM 1565 C C . GLU A 1 196 ? -15.376 -23.468 10.965 1.00 92.75 196 GLU A C 1
ATOM 1567 O O . GLU A 1 196 ? -14.510 -23.248 11.815 1.00 92.75 196 GLU A O 1
ATOM 1572 N N . GLU A 1 197 ? -15.109 -23.418 9.658 1.00 93.38 197 GLU A N 1
ATOM 1573 C CA . GLU A 1 197 ? -13.785 -23.105 9.118 1.00 93.38 197 GLU A CA 1
ATOM 1574 C C . GLU A 1 197 ? -13.337 -21.683 9.489 1.00 93.38 197 GLU A C 1
ATOM 1576 O O . GLU A 1 197 ? -12.210 -21.498 9.959 1.00 93.38 197 GLU A O 1
ATOM 1581 N N . LEU A 1 198 ? -14.223 -20.690 9.365 1.00 93.56 198 LEU A N 1
ATOM 1582 C CA . LEU A 1 198 ? -13.945 -19.304 9.751 1.00 93.56 198 LEU A CA 1
ATOM 1583 C C . LEU A 1 198 ? -13.664 -19.175 11.251 1.00 93.56 198 LEU A C 1
ATOM 1585 O O . LEU A 1 198 ? -12.691 -18.529 11.642 1.00 93.56 198 LEU A O 1
ATOM 1589 N N . LEU A 1 199 ? -14.466 -19.824 12.099 1.00 93.56 199 LEU A N 1
ATOM 1590 C CA . LEU A 1 199 ? -14.246 -19.831 13.549 1.00 93.56 199 LEU A CA 1
ATOM 1591 C C . LEU A 1 199 ? -12.945 -20.545 13.927 1.00 93.56 199 LEU A C 1
ATOM 1593 O O . LEU A 1 199 ? -12.226 -20.094 14.826 1.00 93.56 199 LEU A O 1
ATOM 1597 N N . LYS A 1 200 ? -12.605 -21.632 13.230 1.00 93.38 200 LYS A N 1
ATOM 1598 C CA . LYS A 1 200 ? -11.333 -22.331 13.412 1.00 93.38 200 LYS A CA 1
ATOM 1599 C C . LYS A 1 200 ? -10.162 -21.412 13.066 1.00 93.38 200 LYS A C 1
ATOM 1601 O O . LYS A 1 200 ? -9.305 -21.214 13.921 1.00 93.38 200 LYS A O 1
ATOM 1606 N N . GLN A 1 201 ? -10.158 -20.791 11.885 1.00 93.88 201 GLN A N 1
ATOM 1607 C CA . GLN A 1 201 ? -9.101 -19.859 11.468 1.00 93.88 201 GLN A CA 1
ATOM 1608 C C . GLN A 1 201 ? -8.986 -18.649 12.415 1.00 93.88 201 GLN A C 1
ATOM 1610 O O . GLN A 1 201 ? -7.882 -18.241 12.781 1.00 93.88 201 GLN A O 1
ATOM 1615 N N . ALA A 1 202 ? -10.122 -18.102 12.857 1.00 92.19 202 ALA A N 1
ATOM 1616 C CA . ALA A 1 202 ? -10.189 -16.968 13.779 1.00 92.19 202 ALA A CA 1
ATOM 1617 C C . ALA A 1 202 ? -9.601 -17.288 15.165 1.00 92.19 202 ALA A C 1
ATOM 1619 O O . ALA A 1 202 ? -8.982 -16.431 15.797 1.00 92.19 202 ALA A O 1
ATOM 1620 N N . THR A 1 203 ? -9.769 -18.524 15.644 1.00 88.62 203 THR A N 1
ATOM 1621 C CA . THR A 1 203 ? -9.311 -18.946 16.980 1.00 88.62 203 THR A CA 1
ATOM 1622 C C . THR A 1 203 ? -7.945 -19.632 16.975 1.00 88.62 203 THR A C 1
ATOM 1624 O O . THR A 1 203 ? -7.257 -19.620 17.995 1.00 88.62 203 THR A O 1
ATOM 1627 N N . GLU A 1 204 ? -7.500 -20.184 15.844 1.00 80.69 204 GLU A N 1
ATOM 1628 C CA . GLU A 1 204 ? -6.199 -20.848 15.701 1.00 80.69 204 GLU A CA 1
ATOM 1629 C C . GLU A 1 204 ? -5.030 -19.888 15.954 1.00 80.69 204 GLU A C 1
ATOM 1631 O O . GLU A 1 204 ? -4.068 -20.257 16.632 1.00 80.69 204 GLU A O 1
ATOM 1636 N N . LYS A 1 205 ? -5.155 -18.618 15.543 1.00 60.31 205 LYS A N 1
ATOM 1637 C CA . LYS A 1 205 ? -4.157 -17.581 15.857 1.00 60.31 205 LYS A CA 1
ATOM 1638 C C . LYS A 1 205 ? -4.022 -17.285 17.358 1.00 60.31 205 LYS A C 1
ATOM 1640 O O . LYS A 1 205 ? -2.981 -16.786 17.761 1.00 60.31 205 LYS A O 1
ATOM 1645 N N . ARG A 1 206 ? -5.009 -17.637 18.195 1.00 62.31 206 ARG A N 1
ATOM 1646 C CA . ARG A 1 206 ? -4.945 -17.465 19.662 1.00 62.31 206 ARG A CA 1
ATOM 1647 C C . ARG A 1 206 ? -4.371 -18.672 20.416 1.00 62.31 206 ARG A C 1
ATOM 1649 O O . ARG A 1 206 ? -4.148 -18.571 21.616 1.00 62.31 206 ARG A O 1
ATOM 1656 N N . LYS A 1 207 ? -4.167 -19.821 19.752 1.00 56.31 207 LYS A N 1
ATOM 1657 C CA . LYS A 1 207 ? -3.670 -21.064 20.386 1.00 56.31 207 LYS A CA 1
ATOM 1658 C C . LYS A 1 207 ? -2.150 -21.196 20.415 1.00 56.31 207 LYS A C 1
ATOM 1660 O O . LYS A 1 207 ? -1.639 -22.078 21.100 1.00 56.31 207 LYS A O 1
ATOM 1665 N N . LYS A 1 208 ? -1.419 -20.335 19.709 1.00 41.50 208 LYS A N 1
ATOM 1666 C CA . LYS A 1 208 ? -0.023 -20.088 20.068 1.00 41.50 208 LYS A CA 1
ATOM 1667 C C . LYS A 1 208 ? -0.064 -19.172 21.289 1.00 41.50 208 LYS A C 1
ATOM 1669 O O . LYS A 1 208 ? -0.747 -18.154 21.192 1.00 41.50 208 LYS A O 1
ATOM 1674 N N . PRO A 1 209 ? 0.594 -19.504 22.415 1.00 36.09 209 PRO A N 1
ATOM 1675 C CA . PRO A 1 209 ? 0.882 -18.512 23.440 1.00 36.09 209 PRO A CA 1
ATOM 1676 C C . PRO A 1 209 ? 1.658 -17.403 22.735 1.00 36.09 209 PRO A C 1
ATOM 1678 O O . PRO A 1 209 ? 2.823 -17.564 22.385 1.00 36.09 209 PRO A O 1
ATOM 1681 N N . GLN A 1 210 ? 0.947 -16.351 22.353 1.00 39.41 210 GLN A N 1
ATOM 1682 C CA . GLN A 1 210 ? 1.534 -15.199 21.716 1.00 39.41 210 GLN A CA 1
ATOM 1683 C C . GLN A 1 210 ? 1.975 -14.333 22.882 1.00 39.41 210 GLN A C 1
ATOM 1685 O O . GLN A 1 210 ? 1.163 -13.619 23.472 1.00 39.41 210 GLN A O 1
ATOM 1690 N N . ASP A 1 211 ? 3.249 -14.491 23.246 1.00 37.00 211 ASP A N 1
ATOM 1691 C CA . ASP A 1 211 ? 3.983 -13.476 23.983 1.00 37.00 211 ASP A CA 1
ATOM 1692 C C . ASP A 1 211 ? 3.627 -12.116 23.386 1.00 37.00 211 ASP A C 1
ATOM 1694 O O . ASP A 1 211 ? 3.616 -11.916 22.166 1.00 37.00 211 ASP A O 1
ATOM 1698 N N . HIS A 1 212 ? 3.243 -11.211 24.273 1.00 41.47 212 HIS A N 1
ATOM 1699 C CA . HIS A 1 212 ? 2.917 -9.841 23.950 1.00 41.47 212 HIS A CA 1
ATOM 1700 C C . HIS A 1 212 ? 4.074 -9.192 23.188 1.00 41.47 212 HIS A C 1
ATOM 1702 O O . HIS A 1 212 ? 5.041 -8.805 23.821 1.00 41.47 212 HIS A O 1
ATOM 1708 N N . HIS A 1 213 ? 3.957 -9.018 21.869 1.00 39.16 213 HIS A N 1
ATOM 1709 C CA . HIS A 1 213 ? 4.693 -7.997 21.120 1.00 39.16 213 HIS A CA 1
ATOM 1710 C C . HIS A 1 213 ? 3.936 -7.591 19.841 1.00 39.16 213 HIS A C 1
ATOM 1712 O O . HIS A 1 213 ? 3.655 -8.426 18.985 1.00 39.16 213 HIS A O 1
ATOM 1718 N N . GLU A 1 214 ? 3.581 -6.300 19.822 1.00 33.50 214 GLU A N 1
ATOM 1719 C CA . GLU A 1 214 ? 3.437 -5.300 18.740 1.00 33.50 214 GLU A CA 1
ATOM 1720 C C . GLU A 1 214 ? 2.948 -5.628 17.302 1.00 33.50 214 GLU A C 1
ATOM 1722 O O . GLU A 1 214 ? 3.118 -6.733 16.788 1.00 33.50 214 GLU A O 1
ATOM 1727 N N . PRO A 1 215 ? 2.356 -4.628 16.599 1.00 37.53 215 PRO A N 1
ATOM 1728 C CA . PRO A 1 215 ? 1.791 -4.785 15.259 1.00 37.53 215 PRO A CA 1
ATOM 1729 C C . PRO A 1 215 ? 2.859 -4.959 14.159 1.00 37.53 215 PRO A C 1
ATOM 1731 O O . PRO A 1 215 ? 3.925 -4.348 14.219 1.00 37.53 215 PRO A O 1
ATOM 1734 N N . PRO A 1 216 ? 2.570 -5.720 13.085 1.00 41.25 216 PRO A N 1
ATOM 1735 C CA . PRO A 1 216 ? 3.530 -6.002 12.029 1.00 41.25 216 PRO A CA 1
ATOM 1736 C C . PRO A 1 216 ? 3.428 -4.981 10.888 1.00 41.25 216 PRO A C 1
ATOM 1738 O O . PRO A 1 216 ? 2.770 -5.229 9.881 1.00 41.25 216 PRO A O 1
ATOM 1741 N N . HIS A 1 217 ? 4.149 -3.871 10.990 1.00 43.38 217 HIS A N 1
ATOM 1742 C CA . HIS A 1 217 ? 4.511 -3.073 9.817 1.00 43.38 217 HIS A CA 1
ATOM 1743 C C . HIS A 1 217 ? 6.015 -2.859 9.821 1.00 43.38 217 HIS A C 1
ATOM 1745 O O . HIS A 1 217 ? 6.470 -1.864 10.341 1.00 43.38 217 HIS A O 1
ATOM 1751 N N . LEU A 1 218 ? 6.781 -3.815 9.286 1.00 42.03 218 LEU A N 1
ATOM 1752 C CA . LEU A 1 218 ? 8.118 -3.600 8.708 1.00 42.03 218 LEU A CA 1
ATOM 1753 C C . LEU A 1 218 ? 8.680 -4.954 8.237 1.00 42.03 218 LEU A C 1
ATOM 1755 O O . LEU A 1 218 ? 9.501 -5.593 8.888 1.00 42.03 218 LEU A O 1
ATOM 1759 N N . LYS A 1 219 ? 8.229 -5.438 7.081 1.00 36.06 219 LYS A N 1
ATOM 1760 C CA . LYS A 1 219 ? 8.962 -6.473 6.338 1.00 36.06 219 LYS A CA 1
ATOM 1761 C C . LYS A 1 219 ? 8.954 -6.097 4.875 1.00 36.06 219 LYS A C 1
ATOM 1763 O O . LYS A 1 219 ? 8.079 -6.550 4.159 1.00 36.06 219 LYS A O 1
ATOM 1768 N N . ASN A 1 220 ? 9.889 -5.228 4.491 1.00 36.16 220 ASN A N 1
ATOM 1769 C CA . ASN A 1 220 ? 10.438 -5.112 3.136 1.00 36.16 220 ASN A CA 1
ATOM 1770 C C . ASN A 1 220 ? 11.704 -4.235 3.152 1.00 36.16 220 ASN A C 1
ATOM 1772 O O . ASN A 1 220 ? 11.748 -3.179 2.544 1.00 36.16 220 ASN A O 1
ATOM 1776 N N . TYR A 1 221 ? 12.747 -4.690 3.851 1.00 38.53 221 TYR A N 1
ATOM 1777 C CA . TYR A 1 221 ? 14.129 -4.246 3.622 1.00 38.53 221 TYR A CA 1
ATOM 1778 C C . TYR A 1 221 ? 15.065 -5.437 3.841 1.00 38.53 221 TYR A C 1
ATOM 1780 O O . TYR A 1 221 ? 15.843 -5.479 4.784 1.00 38.53 221 TYR A O 1
ATOM 1788 N N . GLN A 1 222 ? 14.948 -6.463 2.998 1.00 35.66 222 GLN A N 1
ATOM 1789 C CA . GLN A 1 222 ? 15.903 -7.576 2.980 1.00 35.66 222 GLN A CA 1
ATOM 1790 C C . GLN A 1 222 ? 16.465 -7.800 1.580 1.00 35.66 222 GLN A C 1
ATOM 1792 O O . GLN A 1 222 ? 16.485 -8.916 1.099 1.00 35.66 222 GLN A O 1
ATOM 1797 N N . HIS A 1 223 ? 16.945 -6.737 0.934 1.00 39.25 223 HIS A N 1
ATOM 1798 C CA . HIS A 1 223 ? 17.955 -6.845 -0.121 1.00 39.25 223 HIS A CA 1
ATOM 1799 C C . HIS A 1 223 ? 18.835 -5.587 -0.098 1.00 39.25 223 HIS A C 1
ATOM 1801 O O . HIS A 1 223 ? 18.705 -4.704 -0.938 1.00 39.25 223 HIS A O 1
ATOM 1807 N N . SER A 1 224 ? 19.714 -5.483 0.901 1.00 34.56 224 SER A N 1
ATOM 1808 C CA . SER A 1 224 ? 20.842 -4.546 0.880 1.00 34.56 224 SER A CA 1
ATOM 1809 C C . SER A 1 224 ? 22.053 -5.203 1.560 1.00 34.56 224 SER A C 1
ATOM 1811 O O . SER A 1 224 ? 21.894 -5.737 2.659 1.00 34.56 224 SER A O 1
ATOM 1813 N N . PRO A 1 225 ? 23.241 -5.235 0.927 1.00 39.16 225 PRO A N 1
ATOM 1814 C CA . PRO A 1 225 ? 24.402 -5.989 1.395 1.00 39.16 225 PRO A CA 1
ATOM 1815 C C . PRO A 1 225 ? 25.214 -5.186 2.423 1.00 39.16 225 PRO A C 1
ATOM 1817 O O . PRO A 1 225 ? 26.372 -4.857 2.196 1.00 39.16 225 PRO A O 1
ATOM 1820 N N . CYS A 1 226 ? 24.598 -4.858 3.556 1.00 30.39 226 CYS A N 1
ATOM 1821 C CA . CYS A 1 226 ? 25.291 -4.278 4.706 1.00 30.39 226 CYS A CA 1
ATOM 1822 C C . CYS A 1 226 ? 24.845 -5.027 5.962 1.00 30.39 226 CYS A C 1
ATOM 1824 O O . CYS A 1 226 ? 23.970 -4.594 6.707 1.00 30.39 226 CYS A O 1
ATOM 1826 N N . SER A 1 227 ? 25.393 -6.219 6.159 1.00 37.62 227 SER A N 1
ATOM 1827 C CA . SER A 1 227 ? 25.232 -6.983 7.396 1.00 37.62 227 SER A CA 1
ATOM 1828 C C . SER A 1 227 ? 26.589 -7.518 7.799 1.00 37.62 227 SER A C 1
ATOM 1830 O O . SER A 1 227 ? 26.873 -8.697 7.651 1.00 37.62 227 SER A O 1
ATOM 1832 N N . GLU A 1 228 ? 27.437 -6.625 8.287 1.00 40.41 228 GLU A N 1
ATOM 1833 C CA . GLU A 1 228 ? 28.606 -6.987 9.072 1.00 40.41 228 GLU A CA 1
ATOM 1834 C C . GLU A 1 228 ? 28.880 -5.833 10.032 1.00 40.41 228 GLU A C 1
ATOM 1836 O O . GLU A 1 228 ? 28.798 -4.671 9.645 1.00 40.41 228 GLU A O 1
ATOM 1841 N N . LEU A 1 229 ? 29.191 -6.188 11.280 1.00 36.69 229 LEU A N 1
ATOM 1842 C CA . LEU A 1 229 ? 29.355 -5.325 12.456 1.00 36.69 229 LEU A CA 1
ATOM 1843 C C . LEU A 1 229 ? 28.049 -4.981 13.182 1.00 36.69 229 LEU A C 1
ATOM 1845 O O . LEU A 1 229 ? 27.537 -3.881 13.049 1.00 36.69 229 LEU A O 1
ATOM 1849 N N . TYR A 1 230 ? 27.538 -5.911 13.991 1.00 32.03 230 TYR A N 1
ATOM 1850 C CA . TYR A 1 230 ? 27.282 -5.671 15.424 1.00 32.03 230 TYR A CA 1
ATOM 1851 C C . TYR A 1 230 ? 26.792 -6.974 16.082 1.00 32.03 230 TYR A C 1
ATOM 1853 O O . TYR A 1 230 ? 25.604 -7.196 16.280 1.00 32.03 230 TYR A O 1
ATOM 1861 N N . ASN A 1 231 ? 27.735 -7.853 16.423 1.00 42.03 231 ASN A N 1
ATOM 1862 C CA . ASN A 1 231 ? 27.555 -8.800 17.519 1.00 42.03 231 ASN A CA 1
ATOM 1863 C C . ASN A 1 231 ? 28.430 -8.272 18.654 1.00 42.03 231 ASN A C 1
ATOM 1865 O O . ASN A 1 231 ? 29.632 -8.525 18.660 1.00 42.03 231 ASN A O 1
ATOM 1869 N N . MET A 1 232 ? 27.851 -7.490 19.565 1.00 39.22 232 MET A N 1
ATOM 1870 C CA . MET A 1 232 ? 28.487 -7.210 20.847 1.00 39.22 232 MET A CA 1
ATOM 1871 C C . MET A 1 232 ? 27.526 -7.620 21.957 1.00 39.22 232 MET A C 1
ATOM 1873 O O . MET A 1 232 ? 26.338 -7.307 21.943 1.00 39.22 232 MET A O 1
ATOM 1877 N N . GLU A 1 233 ? 28.082 -8.437 22.831 1.00 33.44 233 GLU A N 1
ATOM 1878 C CA . GLU A 1 233 ? 27.485 -9.203 23.907 1.00 33.44 233 GLU A CA 1
ATOM 1879 C C . GLU A 1 233 ? 26.725 -8.301 24.893 1.00 33.44 233 GLU A C 1
ATOM 1881 O O . GLU A 1 233 ? 27.272 -7.358 25.457 1.00 33.44 233 GLU A O 1
ATOM 1886 N N . MET A 1 234 ? 25.433 -8.586 25.061 1.00 38.88 234 MET A N 1
ATOM 1887 C CA . MET A 1 234 ? 24.515 -7.907 25.977 1.00 38.88 234 MET A CA 1
ATOM 1888 C C . MET A 1 234 ? 24.799 -8.323 27.420 1.00 38.88 234 MET A C 1
ATOM 1890 O O . MET A 1 234 ? 24.086 -9.164 27.954 1.00 38.88 234 MET A O 1
ATOM 1894 N N . ASN A 1 235 ? 25.813 -7.753 28.063 1.00 40.88 235 ASN A N 1
ATOM 1895 C CA . ASN A 1 235 ? 25.939 -7.813 29.516 1.00 40.88 235 ASN A CA 1
ATOM 1896 C C . ASN A 1 235 ? 26.477 -6.472 30.029 1.00 40.88 235 ASN A C 1
ATOM 1898 O O . ASN A 1 235 ? 27.525 -6.021 29.585 1.00 40.88 235 ASN A O 1
ATOM 1902 N N . GLU A 1 236 ? 25.739 -5.890 30.982 1.00 38.12 236 GLU A N 1
ATOM 1903 C CA . GLU A 1 236 ? 26.010 -4.641 31.715 1.00 38.12 236 GLU A CA 1
ATOM 1904 C C . GLU A 1 236 ? 25.429 -3.351 31.086 1.00 38.12 236 GLU A C 1
ATOM 1906 O O . GLU A 1 236 ? 26.021 -2.680 30.246 1.00 38.12 236 GLU A O 1
ATOM 1911 N N . TRP A 1 237 ? 24.219 -2.984 31.527 1.00 34.53 237 TRP A N 1
ATOM 1912 C CA . TRP A 1 237 ? 23.602 -1.685 31.242 1.00 34.53 237 TRP A CA 1
ATOM 1913 C C . TRP A 1 237 ? 24.239 -0.592 32.117 1.00 34.53 237 TRP A C 1
ATOM 1915 O O . TRP A 1 237 ? 24.167 -0.709 33.343 1.00 34.53 237 TRP A O 1
ATOM 1925 N N . PRO A 1 238 ? 24.775 0.510 31.560 1.00 37.88 238 PRO A N 1
ATOM 1926 C CA . PRO A 1 238 ? 25.073 1.690 32.351 1.00 37.88 238 PRO A CA 1
ATOM 1927 C C . PRO A 1 238 ? 23.795 2.506 32.581 1.00 37.88 238 PRO A C 1
ATOM 1929 O O . PRO A 1 238 ? 23.024 2.798 31.666 1.00 37.88 238 PRO A O 1
ATOM 1932 N N . GLU A 1 239 ? 23.593 2.880 33.838 1.00 39.00 239 GLU A N 1
ATOM 1933 C CA . GLU A 1 239 ? 22.523 3.734 34.346 1.00 39.00 239 GLU A CA 1
ATOM 1934 C C . GLU A 1 239 ? 22.440 5.058 33.548 1.00 39.00 239 GLU A C 1
ATOM 1936 O O . GLU A 1 239 ? 23.331 5.911 33.606 1.00 39.00 239 GLU A O 1
ATOM 1941 N N . TYR A 1 240 ? 21.371 5.237 32.764 1.00 37.16 240 TYR A N 1
ATOM 1942 C CA . TYR A 1 240 ? 21.190 6.400 31.889 1.00 37.16 240 TYR A CA 1
ATOM 1943 C C . TYR A 1 240 ? 20.834 7.653 32.712 1.00 37.16 240 TYR A C 1
ATOM 1945 O O . TYR A 1 240 ? 19.678 7.904 33.071 1.00 37.16 240 TYR A O 1
ATOM 1953 N N . LYS A 1 241 ? 21.840 8.482 33.005 1.00 35.16 241 LYS A N 1
ATOM 1954 C CA . LYS A 1 241 ? 21.645 9.855 33.494 1.00 35.16 241 LYS A CA 1
ATOM 1955 C C . LYS A 1 241 ? 20.887 10.648 32.424 1.00 35.16 241 LYS A C 1
ATOM 1957 O O . LYS A 1 241 ? 21.354 10.777 31.297 1.00 35.16 241 LYS A O 1
ATOM 1962 N N . HIS A 1 242 ? 19.731 11.201 32.786 1.00 39.84 242 HIS A N 1
ATOM 1963 C CA . HIS A 1 242 ? 18.977 12.127 31.942 1.00 39.84 242 HIS A CA 1
ATOM 1964 C C . HIS A 1 242 ? 19.812 13.388 31.667 1.00 39.84 242 HIS A C 1
ATOM 1966 O O . HIS A 1 242 ? 19.877 14.288 32.505 1.00 39.84 242 HIS A O 1
ATOM 1972 N N . SER A 1 243 ? 20.440 13.476 30.496 1.00 35.03 243 SER A N 1
ATOM 1973 C CA . SER A 1 243 ? 20.911 14.743 29.942 1.00 35.03 243 SER A CA 1
ATOM 1974 C C . SER A 1 243 ? 19.825 15.293 29.019 1.00 35.03 243 SER A C 1
ATOM 1976 O O . SER A 1 243 ? 19.472 14.709 27.997 1.00 35.03 243 SER A O 1
ATOM 1978 N N . GLY A 1 244 ? 19.227 16.410 29.434 1.00 45.84 244 GLY A N 1
ATOM 1979 C CA . GLY A 1 244 ? 18.215 17.111 28.657 1.00 45.84 244 GLY A CA 1
ATOM 1980 C C . GLY A 1 244 ? 18.796 17.611 27.339 1.00 45.84 244 GLY A C 1
ATOM 1981 O O . GLY A 1 244 ? 19.634 18.511 27.330 1.00 45.84 244 GLY A O 1
ATOM 1982 N N . ILE A 1 245 ? 18.318 17.058 26.227 1.00 34.66 245 ILE A N 1
ATOM 1983 C CA . ILE A 1 245 ? 18.524 17.633 24.900 1.00 34.66 245 ILE A CA 1
ATOM 1984 C C . ILE A 1 245 ? 17.268 18.431 24.556 1.00 34.66 245 ILE A C 1
ATOM 1986 O O . ILE A 1 245 ? 16.191 17.900 24.295 1.00 34.66 245 ILE A O 1
ATOM 1990 N N . HIS A 1 246 ? 17.421 19.747 24.636 1.00 33.66 246 HIS A N 1
ATOM 1991 C CA . HIS A 1 246 ? 16.418 20.746 24.314 1.00 33.66 246 HIS A CA 1
ATOM 1992 C C . HIS A 1 246 ? 16.282 20.865 22.788 1.00 33.66 246 HIS A C 1
ATOM 1994 O O . HIS A 1 246 ? 17.176 21.394 22.125 1.00 33.66 246 HIS A O 1
ATOM 2000 N N . TYR A 1 247 ? 15.161 20.420 22.216 1.00 34.00 247 TYR A N 1
ATOM 2001 C CA . TYR A 1 247 ? 14.844 20.705 20.815 1.00 34.00 247 TYR A CA 1
ATOM 2002 C C . TYR A 1 247 ? 14.446 22.184 20.664 1.00 34.00 247 TYR A C 1
ATOM 2004 O O . TYR A 1 247 ? 13.608 22.676 21.426 1.00 34.00 247 TYR A O 1
ATOM 2012 N N . PRO A 1 248 ? 15.026 22.934 19.710 1.00 37.66 248 PRO A N 1
ATOM 2013 C CA . PRO A 1 248 ? 14.718 24.345 19.546 1.00 37.66 248 PRO A CA 1
ATOM 2014 C C . PRO A 1 248 ? 13.288 24.516 19.023 1.00 37.66 248 PRO A C 1
ATOM 2016 O O . PRO A 1 248 ? 12.983 24.255 17.860 1.00 37.66 248 PRO A O 1
ATOM 2019 N N . THR A 1 249 ? 12.401 25.004 19.887 1.00 35.91 249 THR A N 1
ATOM 2020 C CA . THR A 1 249 ? 11.055 25.442 19.521 1.00 35.91 249 THR A CA 1
ATOM 2021 C C . THR A 1 249 ? 11.171 26.680 18.628 1.00 35.91 249 THR A C 1
ATOM 2023 O O . THR A 1 249 ? 11.523 27.771 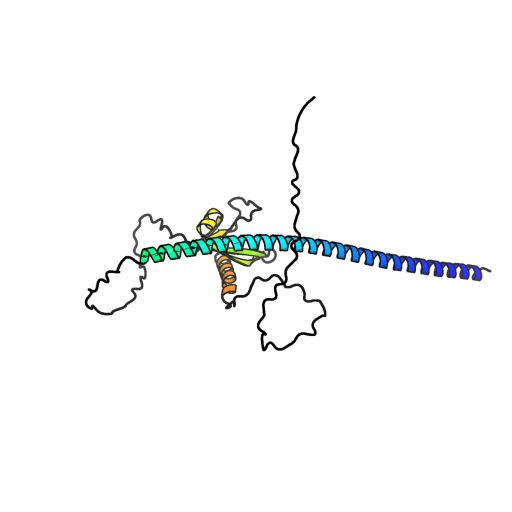19.088 1.00 35.91 249 THR A O 1
ATOM 2026 N N . ARG A 1 250 ? 10.874 26.546 17.332 1.00 36.56 250 ARG A N 1
ATOM 2027 C CA . ARG A 1 250 ? 10.664 27.709 16.459 1.00 36.56 250 ARG A CA 1
ATOM 2028 C C . ARG A 1 250 ? 9.365 28.388 16.893 1.00 36.56 250 ARG A C 1
ATOM 2030 O O . ARG A 1 250 ? 8.277 27.869 16.666 1.00 36.56 250 ARG A O 1
ATOM 2037 N N . LYS A 1 251 ? 9.482 29.547 17.543 1.00 35.34 251 LYS A N 1
ATOM 2038 C CA . LYS A 1 251 ? 8.343 30.410 17.874 1.00 35.34 251 LYS A CA 1
ATOM 2039 C C . LYS A 1 251 ? 7.676 30.873 16.576 1.00 35.34 251 LYS A C 1
ATOM 2041 O O . LYS A 1 251 ? 8.258 31.666 15.838 1.00 35.34 251 LYS A O 1
ATOM 2046 N N . PHE A 1 252 ? 6.458 30.412 16.308 1.00 37.56 252 PHE A N 1
ATOM 2047 C CA . PHE A 1 252 ? 5.602 31.027 15.300 1.00 37.56 252 PHE A CA 1
ATOM 2048 C C . PHE A 1 252 ? 5.075 32.359 15.848 1.00 37.56 252 PHE A C 1
ATOM 2050 O O . PHE A 1 252 ? 4.407 32.407 16.880 1.00 37.56 252 PHE A O 1
ATOM 2057 N N . ARG A 1 253 ? 5.409 33.462 15.168 1.00 38.62 253 ARG A N 1
ATOM 2058 C CA . ARG A 1 253 ? 4.686 34.731 15.307 1.00 38.62 253 ARG A CA 1
ATOM 2059 C C . ARG A 1 253 ? 3.299 34.530 14.698 1.00 38.62 253 ARG A C 1
ATOM 2061 O O . ARG A 1 253 ? 3.198 34.232 13.513 1.00 38.62 253 ARG A O 1
ATOM 2068 N N . ASN A 1 254 ? 2.259 34.726 15.502 1.00 34.81 254 ASN A N 1
ATOM 2069 C CA . ASN A 1 254 ? 0.889 34.863 15.022 1.00 34.81 254 ASN A CA 1
ATOM 2070 C C . ASN A 1 254 ? 0.815 36.052 14.054 1.00 34.81 254 ASN A C 1
ATOM 2072 O O . ASN A 1 254 ? 0.997 37.196 14.468 1.00 34.81 254 ASN A O 1
ATOM 2076 N N . LEU A 1 255 ? 0.540 35.784 12.781 1.00 38.75 255 LEU A N 1
ATOM 2077 C CA . LEU A 1 255 ? 0.000 36.779 11.863 1.00 38.75 255 LEU A CA 1
ATOM 2078 C C . LEU A 1 255 ? -1.493 36.483 11.731 1.00 38.75 255 LEU A C 1
ATOM 2080 O O . LEU A 1 255 ? -1.889 35.518 11.082 1.00 38.75 255 LEU A O 1
ATOM 2084 N N . LEU A 1 256 ? -2.308 37.293 12.412 1.00 38.00 256 LEU A N 1
ATOM 2085 C CA . LEU A 1 256 ? -3.744 37.373 1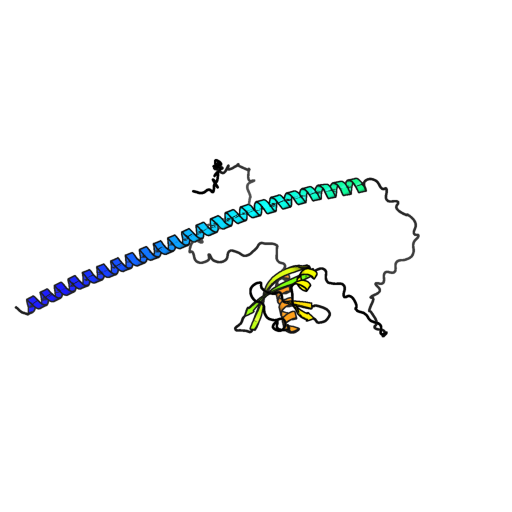2.167 1.00 38.00 256 LEU A CA 1
ATOM 2086 C C . LEU A 1 256 ? -3.952 37.767 10.699 1.00 38.00 256 LEU A C 1
ATOM 2088 O O . LEU A 1 256 ? -3.605 38.878 10.303 1.00 38.00 256 LEU A O 1
ATOM 2092 N N . ALA A 1 257 ? -4.545 36.878 9.909 1.00 37.66 257 ALA A N 1
ATOM 2093 C CA . ALA A 1 257 ? -5.147 37.244 8.638 1.00 37.66 257 ALA A CA 1
ATOM 2094 C C . ALA A 1 257 ? -6.557 37.781 8.921 1.00 37.66 257 ALA A C 1
ATOM 2096 O O . ALA A 1 257 ? -7.494 37.025 9.170 1.00 37.66 257 ALA A O 1
ATOM 2097 N N . THR A 1 258 ? -6.701 39.104 8.924 1.00 37.66 258 THR A N 1
ATOM 2098 C CA . THR A 1 258 ? -8.000 39.777 8.852 1.00 37.66 258 THR A CA 1
ATOM 2099 C C . THR A 1 258 ? -8.560 39.628 7.441 1.00 37.66 258 THR A C 1
ATOM 2101 O O . THR A 1 258 ? -7.963 40.103 6.477 1.00 37.66 258 THR A O 1
ATOM 2104 N N . SER A 1 259 ? -9.711 38.971 7.329 1.00 39.12 259 SER A N 1
ATOM 2105 C CA . SER A 1 259 ? -10.560 38.987 6.136 1.00 39.12 259 SER A CA 1
ATOM 2106 C C . SER A 1 259 ? -11.233 40.357 5.985 1.00 39.12 259 SER A C 1
ATOM 2108 O O . SER A 1 259 ? -11.705 40.895 6.988 1.00 39.12 259 SER A O 1
ATOM 2110 N N . PRO A 1 260 ? -11.361 40.902 4.766 1.00 42.62 260 PRO A N 1
ATOM 2111 C CA . PRO A 1 260 ? -12.392 41.879 4.476 1.00 42.62 260 PRO A CA 1
ATOM 2112 C C . PRO A 1 260 ? -13.456 41.258 3.566 1.00 42.62 260 PRO A C 1
ATOM 2114 O O . PRO A 1 260 ? -13.263 41.095 2.364 1.00 42.62 260 PRO A O 1
ATOM 2117 N N . ASN A 1 261 ? -14.615 40.967 4.155 1.00 37.50 261 ASN A N 1
ATOM 2118 C CA . ASN A 1 261 ? -15.882 41.068 3.441 1.00 37.50 261 ASN A CA 1
ATOM 2119 C C . ASN A 1 261 ? -16.261 42.551 3.384 1.00 37.50 261 ASN A C 1
ATOM 2121 O O . ASN A 1 261 ? -16.315 43.195 4.428 1.00 37.50 261 ASN A O 1
ATOM 2125 N N . THR A 1 262 ? -16.582 43.080 2.205 1.00 39.62 262 THR A N 1
ATOM 2126 C CA . THR A 1 262 ? -17.617 44.118 2.055 1.00 39.62 262 THR A CA 1
ATOM 2127 C C . THR A 1 262 ? -18.131 44.155 0.618 1.00 39.62 262 THR A C 1
ATOM 2129 O O . THR A 1 262 ? -17.406 44.377 -0.345 1.00 39.62 262 THR A O 1
ATOM 2132 N N . VAL A 1 263 ? -19.428 43.889 0.533 1.00 42.53 263 VAL A N 1
ATOM 2133 C CA . VAL A 1 263 ? -20.371 44.169 -0.549 1.00 42.53 263 VAL A CA 1
ATOM 2134 C C . VAL A 1 263 ? -20.569 45.687 -0.646 1.00 42.53 263 VAL A C 1
ATOM 2136 O O . VAL A 1 263 ? -20.633 46.302 0.410 1.00 42.53 263 VAL A O 1
ATOM 2139 N N . THR A 1 264 ? -20.703 46.263 -1.853 1.00 37.78 264 THR A N 1
ATOM 2140 C CA . THR A 1 264 ? -21.856 47.097 -2.297 1.00 37.78 264 THR A CA 1
ATOM 2141 C C . THR A 1 264 ? -21.602 47.832 -3.621 1.00 37.78 264 THR A C 1
ATOM 2143 O O . THR A 1 264 ? -20.617 48.544 -3.767 1.00 37.78 264 THR A O 1
ATOM 2146 N N . SER A 1 265 ? -22.569 47.659 -4.528 1.00 37.31 265 SER A N 1
ATOM 2147 C CA . SER A 1 265 ? -23.220 48.635 -5.417 1.00 37.31 265 SER A CA 1
ATOM 2148 C C . SER A 1 265 ? -22.515 49.951 -5.773 1.00 37.31 265 SER A C 1
ATOM 2150 O O . SER A 1 265 ? -22.336 50.813 -4.916 1.00 37.31 265 SER A O 1
ATOM 2152 N N . THR A 1 266 ? -22.352 50.213 -7.072 1.00 46.25 266 THR A N 1
ATOM 2153 C CA . THR A 1 266 ? -23.166 51.197 -7.828 1.00 46.25 266 THR A CA 1
ATOM 2154 C C . THR A 1 266 ? -23.036 50.949 -9.325 1.00 46.25 266 THR A C 1
ATOM 2156 O O . THR A 1 266 ? -21.964 50.461 -9.743 1.00 46.25 266 THR A O 1
#

Organism: Silurus meridionalis (NCBI:txid175797)

Sequence (266 aa):
MEETELLKERLQAITNKRKIQEDIASKRLEIDNEKLKLQQLKDRKEIEALEREELNISTNEGLILHRLKAIEKSTADIIKAANENFKSEPIQVYSGIPDAQKSYTPLNMRKQTSVDQRLNHEQQKPALLAMEINVQKDLRTGKSHVLSTCTVPAQELQQRGIKVYDDGRKSVYALHSALDQPEPNGVDELSPKEVEELLKQATEKRKKPQDHHEPPHLKNYQHSPCSELYNMEMNEWPEYKHSGIHYPTRKFRNLLATSPNTVTST